Protein AF-A0A928XUA6-F1 (afdb_monomer_lite)

Foldseek 3Di:
DDDDPVVVVVVVVVVVVVVVVVVVVVVVVVVVVVVVVVVVVVVVVVVVVVVVVVVVVVVVVVPPPPVLNVLLVVLLVLLVVLLVVLLVQLVVLLVLLVVLLVLLVVLLVVLVVLVVVLVVLVVQQVVLLVVLLVLLVVLVVDDDDDVSVVSLLVSLQSCLPRHDPLSCVQLVFDVVCNVCCVPPVDSDGDSVSSVCSNVDDRDPVSSCVSSVSSVVSNVSSVVSNVSSVVSNVLSVQSNVLSVLSVVLSVLSVVLVVDPDPVSVVSNVVSVVSNVVSVVSVVPGDGD

Radius of gyration: 56.29 Å; chains: 1; bounding box: 75×30×201 Å

Secondary structure (DSSP, 8-state):
----HHHHHHHHHHHHHHHHHHHHHHHHHHHHHHHHHHHHHHHHHHHHHHHHHHHHHHHHHHH---HHHHHHHHHHHHHHHHHHHHHHHHHHHHHHHHHHHHHHHHHHHHHHHHHHHHHHHHHHHHHHHHHHHHHHHHHHTSPSSHHHHHHHHHHHHHHHHHS-HHHHHHTT--HHHHHHHHHH------HHHHHHHTT----HHHHHHHTHHHHHHHHHHHHHHHHHHHHHHHHHHHHHHHHHHHHHHHHHHHHHH--STHHHHHHHHHHHHHHHHHHHHHTSPP-

Structure (mmCIF, N/CA/C/O backbone):
data_AF-A0A928XUA6-F1
#
_entry.id   AF-A0A928XUA6-F1
#
loop_
_atom_site.group_PDB
_atom_site.id
_atom_site.type_symbol
_atom_site.label_atom_id
_atom_site.label_alt_id
_atom_site.label_comp_id
_atom_site.label_asym_id
_atom_site.label_entity_id
_atom_site.label_seq_id
_atom_site.pdbx_PDB_ins_code
_atom_site.Cartn_x
_atom_site.Cartn_y
_atom_site.Cartn_z
_atom_site.occupancy
_atom_site.B_iso_or_equiv
_atom_site.auth_seq_id
_atom_site.auth_comp_id
_atom_site.auth_asym_id
_atom_site.auth_atom_id
_atom_site.pdbx_PDB_model_num
ATOM 1 N N . MET A 1 1 ? -11.585 17.880 146.255 1.00 46.72 1 MET A N 1
ATOM 2 C CA . MET A 1 1 ? -12.805 17.739 145.437 1.00 46.72 1 MET A CA 1
ATOM 3 C C . MET A 1 1 ? -12.447 16.795 144.310 1.00 46.72 1 MET A C 1
ATOM 5 O O . MET A 1 1 ? -11.674 17.177 143.447 1.00 46.72 1 MET A O 1
ATOM 9 N N . SER A 1 2 ? -12.846 15.530 144.438 1.00 49.94 2 SER A N 1
ATOM 10 C CA . SER A 1 2 ? -12.607 14.491 143.438 1.00 49.94 2 SER A CA 1
ATOM 11 C C . SER A 1 2 ? -13.814 14.445 142.511 1.00 49.94 2 SER A C 1
ATOM 13 O O . SER A 1 2 ? -14.909 14.123 142.975 1.00 49.94 2 SER A O 1
ATOM 15 N N . GLU A 1 3 ? -13.626 14.770 141.237 1.00 50.94 3 GLU A N 1
ATOM 16 C CA . GLU A 1 3 ? -14.604 14.422 140.206 1.00 50.94 3 GLU A CA 1
ATOM 17 C C . GLU A 1 3 ? -14.853 12.910 140.262 1.00 50.94 3 GLU A C 1
ATOM 19 O O . GLU A 1 3 ? -13.933 12.090 140.362 1.00 50.94 3 GLU A O 1
ATOM 24 N N . SER A 1 4 ? -16.130 12.555 140.350 1.00 54.50 4 SER A N 1
ATOM 25 C CA . SER A 1 4 ? -16.594 11.198 140.591 1.00 54.50 4 SER A CA 1
ATOM 26 C C . SER A 1 4 ? -16.369 10.368 139.329 1.00 54.50 4 SER A C 1
ATOM 28 O O . SER A 1 4 ? -16.907 10.670 138.268 1.00 54.50 4 SER A O 1
ATOM 30 N N . ARG A 1 5 ? -15.619 9.267 139.474 1.00 57.78 5 ARG A N 1
ATOM 31 C CA . ARG A 1 5 ? -15.356 8.207 138.473 1.00 57.78 5 ARG A CA 1
ATOM 32 C C . ARG A 1 5 ? -16.597 7.732 137.692 1.00 57.78 5 ARG A C 1
ATOM 34 O O . ARG A 1 5 ? -16.453 7.075 136.671 1.00 57.78 5 ARG A O 1
ATOM 41 N N . THR A 1 6 ? -17.790 8.039 138.191 1.00 59.66 6 THR A N 1
ATOM 42 C CA . THR A 1 6 ? -19.095 7.680 137.634 1.00 59.66 6 THR A CA 1
ATOM 43 C C . THR A 1 6 ? -19.486 8.532 136.416 1.00 59.66 6 THR A C 1
ATOM 45 O O . THR A 1 6 ? -20.092 7.991 135.500 1.00 59.66 6 THR A O 1
ATOM 48 N N . GLU A 1 7 ? -19.102 9.815 136.344 1.00 57.66 7 GLU A N 1
ATOM 49 C CA . GLU A 1 7 ? -19.425 10.682 135.187 1.00 57.66 7 GLU A CA 1
ATOM 50 C C . GLU A 1 7 ? -18.601 10.323 133.943 1.00 57.66 7 GLU A C 1
ATOM 52 O O . GLU A 1 7 ? -19.140 10.249 132.843 1.00 57.66 7 GLU A O 1
ATOM 57 N N . VAL A 1 8 ? -17.318 9.986 134.116 1.00 60.25 8 VAL A N 1
ATOM 58 C CA . VAL A 1 8 ? -16.432 9.578 133.007 1.00 60.25 8 VAL A CA 1
ATOM 59 C C . VAL A 1 8 ? -16.885 8.257 132.369 1.00 60.25 8 VAL A C 1
ATOM 61 O O . VAL A 1 8 ? -16.759 8.076 131.163 1.00 60.25 8 VAL A O 1
ATOM 64 N N . ILE A 1 9 ? -17.441 7.334 133.162 1.00 61.03 9 ILE A N 1
ATOM 65 C CA . ILE A 1 9 ? -17.964 6.055 132.656 1.00 61.03 9 ILE A CA 1
ATOM 66 C C . ILE A 1 9 ? -19.289 6.265 131.914 1.00 61.03 9 ILE A C 1
ATOM 68 O O . ILE A 1 9 ? -19.506 5.633 130.886 1.00 61.03 9 ILE A O 1
ATOM 72 N N . HIS A 1 10 ? -20.157 7.155 132.402 1.00 63.03 10 HIS A N 1
ATOM 73 C CA . HIS A 1 10 ? -21.452 7.410 131.769 1.00 63.03 10 HIS A CA 1
ATOM 74 C C . HIS A 1 10 ? -21.297 8.093 130.402 1.00 63.03 10 HIS A C 1
ATOM 76 O O . HIS A 1 10 ? -21.951 7.693 129.444 1.00 63.03 10 HIS A O 1
ATOM 82 N N . MET A 1 11 ? -20.364 9.044 130.296 1.00 64.81 11 MET A N 1
ATOM 83 C CA . MET A 1 11 ? -20.050 9.740 129.044 1.00 64.81 11 MET A CA 1
ATOM 84 C C . MET A 1 11 ? -19.404 8.801 128.010 1.00 64.81 11 MET A C 1
ATOM 86 O O . MET A 1 11 ? -19.784 8.814 126.846 1.00 64.81 11 MET A O 1
ATOM 90 N N . ALA A 1 12 ? -18.508 7.903 128.439 1.00 65.44 12 ALA A N 1
ATOM 91 C CA . ALA A 1 12 ? -17.898 6.909 127.549 1.00 65.44 12 ALA A CA 1
ATOM 92 C C . ALA A 1 12 ? -18.895 5.849 127.031 1.00 65.44 12 ALA A C 1
ATOM 94 O O . ALA A 1 12 ? -18.697 5.288 125.955 1.00 65.44 12 ALA A O 1
ATOM 95 N N . VAL A 1 13 ? -19.955 5.547 127.792 1.00 69.88 13 VAL A N 1
ATOM 96 C CA . VAL A 1 13 ? -21.030 4.636 127.357 1.00 69.88 13 VAL A CA 1
ATOM 97 C C . VAL A 1 13 ? -21.956 5.323 126.354 1.00 69.88 13 VAL A C 1
ATOM 99 O O . VAL A 1 13 ? -22.325 4.703 125.360 1.00 69.88 13 VAL A O 1
ATOM 102 N N . GLU A 1 14 ? -22.278 6.598 126.570 1.00 73.38 14 GLU A N 1
ATOM 103 C CA . GLU A 1 14 ? -23.098 7.396 125.651 1.00 73.38 14 GLU A CA 1
ATOM 104 C C . GLU A 1 14 ? -22.382 7.623 124.308 1.00 73.38 14 GLU A C 1
ATOM 106 O O . GLU A 1 14 ? -22.959 7.355 123.255 1.00 73.38 14 GLU A O 1
ATOM 111 N N . GLU A 1 15 ? -21.085 7.959 124.330 1.00 72.75 15 GLU A N 1
ATOM 112 C CA . GLU A 1 15 ? -20.250 8.046 123.121 1.00 72.75 15 GLU A CA 1
ATOM 113 C C . GLU A 1 15 ? -20.158 6.699 122.376 1.00 72.75 15 GLU A C 1
ATOM 115 O O . GLU A 1 15 ? -20.137 6.661 121.144 1.00 72.75 15 GLU A O 1
ATOM 120 N N . ALA A 1 16 ? -20.139 5.572 123.098 1.00 71.44 16 ALA A N 1
ATOM 121 C CA . ALA A 1 16 ? -20.121 4.241 122.490 1.00 71.44 16 ALA A CA 1
ATOM 122 C C . ALA A 1 16 ? -21.473 3.854 121.861 1.00 71.44 16 ALA A C 1
ATOM 124 O O . ALA A 1 16 ? -21.496 3.192 120.818 1.00 71.44 16 ALA A O 1
ATOM 125 N N . GLU A 1 17 ? -22.598 4.256 122.458 1.00 75.06 17 GLU A N 1
ATOM 126 C CA . GLU A 1 17 ? -23.930 4.060 121.874 1.00 75.06 17 GLU A CA 1
ATOM 127 C C . GLU A 1 17 ? -24.154 4.955 120.650 1.00 75.06 17 GLU A C 1
ATOM 129 O O . GLU A 1 17 ? -24.679 4.482 119.637 1.00 75.06 17 GLU A O 1
ATOM 134 N N . GLU A 1 18 ? -23.688 6.203 120.691 1.00 74.56 18 GLU A N 1
ATOM 135 C CA . GLU A 1 18 ? -23.755 7.129 119.559 1.00 74.56 18 GLU A CA 1
ATOM 136 C C . GLU A 1 18 ? -22.872 6.650 118.395 1.00 74.56 18 GLU A C 1
ATOM 138 O O . GLU A 1 18 ? -23.334 6.583 117.252 1.00 74.56 18 GLU A O 1
ATOM 143 N N . ALA A 1 19 ? -21.653 6.177 118.682 1.00 69.94 19 ALA A N 1
ATOM 144 C CA . ALA A 1 19 ? -20.778 5.556 117.687 1.00 69.94 19 ALA A CA 1
ATOM 145 C C . ALA A 1 19 ? -21.398 4.291 117.067 1.00 69.94 19 ALA A C 1
ATOM 147 O O . ALA A 1 19 ? -21.265 4.054 115.864 1.00 69.94 19 ALA A O 1
ATOM 148 N N . LYS A 1 20 ? -22.117 3.488 117.860 1.00 74.75 20 LYS A N 1
ATOM 149 C CA . LYS A 1 20 ? -22.818 2.292 117.371 1.00 74.75 20 LYS A CA 1
ATOM 150 C C . LYS A 1 20 ? -24.020 2.650 116.492 1.00 74.75 20 LYS A C 1
ATOM 152 O O . LYS A 1 20 ? -24.230 2.000 115.470 1.00 74.75 20 LYS A O 1
ATOM 157 N N . SER A 1 21 ? -24.783 3.678 116.862 1.00 74.38 21 SER A N 1
ATOM 158 C CA . SER A 1 21 ? -25.894 4.205 116.059 1.00 74.38 21 SER A CA 1
ATOM 159 C C . SER A 1 21 ? -25.399 4.763 114.719 1.00 74.38 21 SER A C 1
ATOM 161 O O . SER A 1 21 ? -25.942 4.421 113.666 1.00 74.38 21 SER A O 1
ATOM 163 N N . ALA A 1 22 ? -24.307 5.533 114.736 1.00 71.56 22 ALA A N 1
ATOM 164 C CA . ALA A 1 22 ? -23.670 6.064 113.534 1.00 71.56 22 ALA A CA 1
ATOM 165 C C . ALA A 1 22 ? -23.127 4.951 112.618 1.00 71.56 22 ALA A C 1
ATOM 167 O O . ALA A 1 22 ? -23.286 5.031 111.400 1.00 71.56 22 ALA A O 1
ATOM 168 N N . ALA A 1 23 ? -22.550 3.885 113.183 1.00 70.06 23 ALA A N 1
ATOM 169 C CA . ALA A 1 23 ? -22.091 2.727 112.414 1.00 70.06 23 ALA A CA 1
ATOM 170 C C . ALA A 1 23 ? -23.251 1.988 111.722 1.00 70.06 23 ALA A C 1
ATOM 172 O O . ALA A 1 23 ? -23.136 1.630 110.553 1.00 70.06 23 ALA A O 1
ATOM 173 N N . LEU A 1 24 ? -24.389 1.828 112.405 1.00 74.81 24 LEU A N 1
ATOM 174 C CA . LEU A 1 24 ? -25.588 1.188 111.849 1.00 74.81 24 LEU A CA 1
ATOM 175 C C . LEU A 1 24 ? -26.234 2.024 110.734 1.00 74.81 24 LEU A C 1
ATOM 177 O O . LEU A 1 24 ? -26.691 1.484 109.727 1.00 74.81 24 LEU A O 1
ATOM 181 N N . GLN A 1 25 ? -26.245 3.351 110.887 1.00 74.81 25 GLN A N 1
ATOM 182 C CA . GLN A 1 25 ? -26.693 4.263 109.831 1.00 74.81 25 GLN A CA 1
ATOM 183 C C . GLN A 1 25 ? -25.746 4.245 108.626 1.00 74.81 25 GLN A C 1
ATOM 185 O O . GLN A 1 25 ? -26.214 4.269 107.489 1.00 74.81 25 GLN A O 1
ATOM 190 N N . ALA A 1 26 ? -24.434 4.160 108.860 1.00 65.69 26 ALA A N 1
ATOM 191 C CA . ALA A 1 26 ? -23.443 4.039 107.796 1.00 65.69 26 ALA A CA 1
ATOM 192 C C . ALA A 1 26 ? -23.572 2.708 107.035 1.00 65.69 26 ALA A C 1
ATOM 194 O O . ALA A 1 26 ? -23.467 2.704 105.812 1.00 65.69 26 ALA A O 1
ATOM 195 N N . GLU A 1 27 ? -23.854 1.603 107.729 1.00 73.56 27 GLU A N 1
ATOM 196 C CA . GLU A 1 27 ? -24.078 0.285 107.121 1.00 73.56 27 GLU A CA 1
ATOM 197 C C . GLU A 1 27 ? -25.352 0.267 106.262 1.00 73.56 27 GLU A C 1
ATOM 199 O O . GLU A 1 27 ? -25.311 -0.134 105.101 1.00 73.56 27 GLU A O 1
ATOM 204 N N . SER A 1 28 ? -26.461 0.814 106.773 1.00 72.06 28 SER A N 1
ATOM 205 C CA . SER A 1 28 ? -27.699 0.957 105.995 1.00 72.06 28 SER A CA 1
ATOM 206 C C . SER A 1 28 ? -27.519 1.878 104.780 1.00 72.06 28 SER A C 1
ATOM 208 O O . SER A 1 28 ? -27.999 1.566 103.689 1.00 72.06 28 SER A O 1
ATOM 210 N N . ALA A 1 29 ? -26.795 2.992 104.930 1.00 64.81 29 ALA A N 1
ATOM 211 C CA . ALA A 1 29 ? -26.491 3.893 103.820 1.00 64.81 29 ALA A CA 1
ATOM 212 C C . ALA A 1 29 ? -25.596 3.228 102.760 1.00 64.81 29 ALA A C 1
ATOM 214 O O . ALA A 1 29 ? -25.806 3.450 101.567 1.00 64.81 29 ALA A O 1
ATOM 215 N N . ALA A 1 30 ? -24.640 2.392 103.178 1.00 64.69 30 ALA A N 1
ATOM 216 C CA . ALA A 1 30 ? -23.802 1.613 102.273 1.00 64.69 30 ALA A CA 1
ATOM 217 C C . ALA A 1 30 ? -24.623 0.570 101.497 1.00 64.69 30 ALA A C 1
ATOM 219 O O . ALA A 1 30 ? -24.480 0.483 100.281 1.00 64.69 30 ALA A O 1
ATOM 220 N N . GLU A 1 31 ? -25.548 -0.134 102.154 1.00 73.12 31 GLU A N 1
ATOM 221 C CA . GLU A 1 31 ? -26.422 -1.122 101.503 1.00 73.12 31 GLU A CA 1
ATOM 222 C C . GLU A 1 31 ? -27.380 -0.466 100.488 1.00 73.12 31 GLU A C 1
ATOM 224 O O . GLU A 1 31 ? -27.627 -0.992 99.400 1.00 73.12 31 GLU A O 1
ATOM 229 N N . HIS A 1 32 ? -27.903 0.724 100.805 1.00 70.81 32 HIS A N 1
ATOM 230 C CA . HIS A 1 32 ? -28.707 1.507 99.864 1.00 70.81 32 HIS A CA 1
ATOM 231 C C . HIS A 1 32 ? -27.884 2.019 98.675 1.00 70.81 32 HIS A C 1
ATOM 233 O O . HIS A 1 32 ? -28.386 2.023 97.549 1.00 70.81 32 HIS A O 1
ATOM 239 N N . ALA A 1 33 ? -26.634 2.427 98.908 1.00 56.66 33 ALA A N 1
ATOM 240 C CA . ALA A 1 33 ? -25.724 2.846 97.847 1.00 56.66 33 ALA A CA 1
ATOM 241 C C . ALA A 1 33 ? -25.331 1.674 96.932 1.00 56.66 33 ALA A C 1
ATOM 243 O O . ALA A 1 33 ? -25.275 1.852 95.717 1.00 56.66 33 ALA A O 1
ATOM 244 N N . GLU A 1 34 ? -25.126 0.479 97.489 1.00 69.62 34 GLU A N 1
ATOM 245 C CA . GLU A 1 34 ? -24.834 -0.747 96.739 1.00 69.62 34 GLU A CA 1
ATOM 246 C C . GLU A 1 34 ? -26.015 -1.149 95.846 1.00 69.62 34 GLU A C 1
ATOM 248 O O . GLU A 1 34 ? -25.845 -1.297 94.638 1.00 69.62 34 GLU A O 1
ATOM 253 N N . LYS A 1 35 ? -27.238 -1.186 96.390 1.00 74.81 35 LYS A N 1
ATOM 254 C CA . LYS A 1 35 ? -28.456 -1.472 95.605 1.00 74.81 35 LYS A CA 1
ATOM 255 C C . LYS A 1 35 ? -28.713 -0.441 94.503 1.00 74.81 35 LYS A C 1
ATOM 257 O O . LYS A 1 35 ? -29.165 -0.795 93.416 1.00 74.81 35 LYS A O 1
ATOM 262 N N . ALA A 1 36 ? -28.429 0.837 94.764 1.00 63.22 36 ALA A N 1
ATOM 263 C CA . ALA A 1 36 ? -28.541 1.886 93.751 1.00 63.22 36 ALA A CA 1
ATOM 264 C C . ALA A 1 36 ? -27.472 1.743 92.652 1.00 63.22 36 ALA A C 1
ATOM 266 O O . ALA A 1 36 ? -27.760 1.997 91.482 1.00 63.22 36 ALA A O 1
ATOM 267 N N . ALA A 1 37 ? -26.259 1.314 93.012 1.00 59.22 37 ALA A N 1
ATOM 268 C CA . ALA A 1 37 ? -25.189 1.039 92.059 1.00 59.22 37 ALA A CA 1
ATOM 269 C C . ALA A 1 37 ? -25.488 -0.196 91.193 1.00 59.22 37 ALA A C 1
ATOM 271 O O . ALA A 1 37 ? -25.232 -0.156 89.990 1.00 59.22 37 ALA A O 1
ATOM 272 N N . GLU A 1 38 ? -26.076 -1.252 91.763 1.00 74.81 38 GLU A N 1
ATOM 273 C CA . GLU A 1 38 ? -26.533 -2.428 91.011 1.00 74.81 38 GLU A CA 1
ATOM 274 C C . GLU A 1 38 ? -27.641 -2.069 90.014 1.00 74.81 38 GLU A C 1
ATOM 276 O O . GLU A 1 38 ? -27.523 -2.396 88.834 1.00 74.81 38 GLU A O 1
ATOM 281 N N . ALA A 1 39 ? -28.656 -1.310 90.441 1.00 73.62 39 ALA A N 1
ATOM 282 C CA . ALA A 1 39 ? -29.726 -0.856 89.550 1.00 73.62 39 ALA A CA 1
ATOM 283 C C . ALA A 1 39 ? -29.191 0.006 88.390 1.00 73.62 39 ALA A C 1
ATOM 285 O O . ALA A 1 39 ? -29.566 -0.194 87.237 1.00 73.62 39 ALA A O 1
ATOM 286 N N . ALA A 1 40 ? -28.255 0.919 88.673 1.00 60.91 40 ALA A N 1
ATOM 287 C CA . ALA A 1 40 ? -27.616 1.734 87.640 1.00 60.91 40 ALA A CA 1
ATOM 288 C C . ALA A 1 40 ? -26.742 0.902 86.681 1.00 60.91 40 ALA A C 1
ATOM 290 O O . ALA A 1 40 ? -26.647 1.222 85.494 1.00 60.91 40 ALA A O 1
ATOM 291 N N . ALA A 1 41 ? -26.101 -0.162 87.174 1.00 68.88 41 ALA A N 1
ATOM 292 C CA . ALA A 1 41 ? -25.320 -1.075 86.346 1.00 68.88 41 ALA A CA 1
ATOM 293 C C . ALA A 1 41 ? -26.213 -1.915 85.419 1.00 68.88 41 ALA A C 1
ATOM 295 O O . ALA A 1 41 ? -25.835 -2.159 84.271 1.00 68.88 41 ALA A O 1
ATOM 296 N N . ASP A 1 42 ? -27.391 -2.325 85.884 1.00 80.56 42 ASP A N 1
ATOM 297 C CA . ASP A 1 42 ? -28.353 -3.073 85.074 1.00 80.56 42 ASP A CA 1
ATOM 298 C C . ASP A 1 42 ? -29.006 -2.193 83.998 1.00 80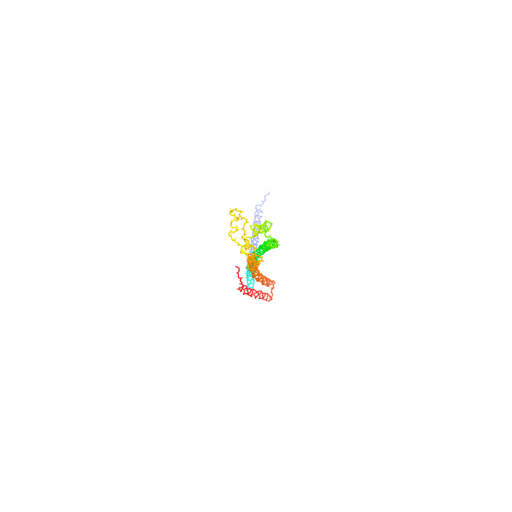.56 42 ASP A C 1
ATOM 300 O O . ASP A 1 42 ? -29.046 -2.597 82.833 1.00 80.56 42 ASP A O 1
ATOM 304 N N . ASP A 1 43 ? -29.372 -0.950 84.323 1.00 74.44 43 ASP A N 1
ATOM 305 C CA . ASP A 1 43 ? -29.847 0.032 83.335 1.00 74.44 43 ASP A CA 1
ATOM 306 C C . ASP A 1 43 ? -28.776 0.325 82.266 1.00 74.44 43 ASP A C 1
ATOM 308 O O . ASP A 1 43 ? -29.069 0.413 81.067 1.00 74.44 43 ASP A O 1
ATOM 312 N N . ALA A 1 44 ? -27.506 0.433 82.676 1.00 64.69 44 ALA A N 1
ATOM 313 C CA . ALA A 1 44 ? -26.388 0.633 81.756 1.00 64.69 44 ALA A CA 1
ATOM 314 C C . ALA A 1 44 ? -26.170 -0.578 80.832 1.00 64.69 44 ALA A C 1
ATOM 316 O O . ALA A 1 44 ? -25.881 -0.395 79.647 1.00 64.69 44 ALA A O 1
ATOM 317 N N . ARG A 1 45 ? -26.343 -1.808 81.335 1.00 83.88 45 ARG A N 1
ATOM 318 C CA . ARG A 1 45 ? -26.289 -3.034 80.517 1.00 83.88 45 ARG A CA 1
ATOM 319 C C . ARG A 1 45 ? -27.430 -3.087 79.508 1.00 83.88 45 ARG A C 1
ATOM 321 O O . ARG A 1 45 ? -27.184 -3.429 78.352 1.00 83.88 45 ARG A O 1
ATOM 328 N N . GLU A 1 46 ? -28.645 -2.719 79.907 1.00 83.06 46 GLU A N 1
ATOM 329 C CA . GLU A 1 46 ? -29.795 -2.682 78.998 1.00 83.06 46 GLU A CA 1
ATOM 330 C C . GLU A 1 46 ? -29.594 -1.638 77.885 1.00 83.06 46 GLU A C 1
ATOM 332 O O . GLU A 1 46 ? -29.881 -1.901 76.713 1.00 83.06 46 GLU A O 1
ATOM 337 N N . ALA A 1 47 ? -29.049 -0.466 78.221 1.00 71.81 47 ALA A N 1
ATOM 338 C CA . ALA A 1 47 ? -28.709 0.561 77.240 1.00 71.81 47 ALA A CA 1
ATOM 339 C C . ALA A 1 47 ? -27.624 0.087 76.257 1.00 71.81 47 ALA A C 1
ATOM 341 O O . ALA A 1 47 ? -27.762 0.302 75.051 1.00 71.81 47 ALA A O 1
ATOM 342 N N . LEU A 1 48 ? -26.589 -0.603 76.752 1.00 76.62 48 LEU A N 1
ATOM 343 C CA . LEU A 1 48 ? -25.517 -1.153 75.918 1.00 76.62 48 LEU A CA 1
ATOM 344 C C . LEU A 1 48 ? -26.057 -2.198 74.931 1.00 76.62 48 LEU A C 1
ATOM 346 O O . LEU A 1 48 ? -25.775 -2.112 73.740 1.00 76.62 48 LEU A O 1
ATOM 350 N N . GLN A 1 49 ? -26.913 -3.114 75.396 1.00 87.44 49 GLN A N 1
ATOM 351 C CA . GLN A 1 49 ? -27.546 -4.130 74.546 1.00 87.44 49 GLN A CA 1
ATOM 352 C C . GLN A 1 49 ? -28.416 -3.512 73.445 1.00 87.44 49 GLN A C 1
ATOM 354 O O . GLN A 1 49 ? -28.407 -3.983 72.309 1.00 87.44 49 GLN A O 1
ATOM 359 N N . LYS A 1 50 ? -29.158 -2.440 73.752 1.00 83.12 50 LYS A N 1
ATOM 360 C CA . LYS A 1 50 ? -29.949 -1.716 72.743 1.00 83.12 50 LYS A CA 1
ATOM 361 C C . LYS A 1 50 ? -29.056 -1.033 71.708 1.00 83.12 50 LYS A C 1
ATOM 363 O O . LYS A 1 50 ? -29.397 -1.053 70.529 1.00 83.12 50 LYS A O 1
ATOM 368 N N . MET A 1 51 ? -27.932 -0.447 72.123 1.00 74.19 51 MET A N 1
ATOM 369 C CA . MET A 1 51 ? -26.978 0.168 71.194 1.00 74.19 51 MET A CA 1
ATOM 370 C C . MET A 1 51 ? -26.296 -0.874 70.302 1.00 74.19 51 MET A C 1
ATOM 372 O O . MET A 1 51 ? -26.269 -0.682 69.089 1.00 74.19 51 MET A O 1
ATOM 376 N N . GLU A 1 52 ? -25.839 -1.993 70.869 1.00 81.38 52 GLU A N 1
ATOM 377 C CA . GLU A 1 52 ? -25.261 -3.109 70.108 1.00 81.38 52 GLU A CA 1
ATOM 378 C C . GLU A 1 52 ? -26.273 -3.686 69.108 1.00 81.38 52 GLU A C 1
ATOM 380 O O . GLU A 1 52 ? -25.936 -3.903 67.949 1.00 81.38 52 GLU A O 1
ATOM 385 N N . ALA A 1 53 ? -27.539 -3.865 69.502 1.00 78.19 53 ALA A N 1
ATOM 386 C CA . ALA A 1 53 ? -28.583 -4.350 68.598 1.00 78.19 53 ALA A CA 1
ATOM 387 C C . ALA A 1 53 ? -28.861 -3.381 67.434 1.00 78.19 53 ALA A C 1
ATOM 389 O O . ALA A 1 53 ? -29.077 -3.818 66.303 1.00 78.19 53 ALA A O 1
ATOM 390 N N . VAL A 1 54 ? -28.835 -2.068 67.690 1.00 74.44 54 VAL A N 1
ATOM 391 C CA . VAL A 1 54 ? -28.981 -1.039 66.646 1.00 74.44 54 VAL A CA 1
ATOM 392 C C . VAL A 1 54 ? -27.773 -1.034 65.707 1.00 74.44 54 VAL A C 1
ATOM 394 O O . VAL A 1 54 ? -27.944 -0.897 64.497 1.00 74.44 54 VAL A O 1
ATOM 397 N N . GLU A 1 55 ? -26.564 -1.217 66.238 1.00 71.50 55 GLU A N 1
ATOM 398 C CA . GLU A 1 55 ? -25.332 -1.280 65.448 1.00 71.50 55 GLU A CA 1
ATOM 399 C C . GLU A 1 55 ? -25.280 -2.538 64.569 1.00 71.50 55 GLU A C 1
ATOM 401 O O . GLU A 1 55 ? -24.988 -2.440 63.376 1.00 71.50 55 GLU A O 1
ATOM 406 N N . VAL A 1 56 ? -25.651 -3.699 65.119 1.00 72.62 56 VAL A N 1
ATOM 407 C CA . VAL A 1 56 ? -25.759 -4.963 64.375 1.00 72.62 56 VAL A CA 1
ATOM 408 C C . VAL A 1 56 ? -26.820 -4.858 63.277 1.00 72.62 56 VAL A C 1
ATOM 410 O O . VAL A 1 56 ? -26.538 -5.214 62.136 1.00 72.62 56 VAL A O 1
ATOM 413 N N . ALA A 1 57 ? -27.996 -4.291 63.566 1.00 65.81 57 ALA A N 1
ATOM 414 C CA . ALA A 1 57 ? -29.045 -4.095 62.562 1.00 65.81 57 ALA A CA 1
ATOM 415 C C . ALA A 1 57 ? -28.610 -3.141 61.431 1.00 65.81 57 ALA A C 1
ATOM 417 O O . ALA A 1 57 ? -28.862 -3.411 60.256 1.00 65.81 57 ALA A O 1
ATOM 418 N N . ALA A 1 58 ? -27.903 -2.054 61.760 1.00 59.72 58 ALA A N 1
ATOM 419 C CA . ALA A 1 58 ? -27.364 -1.120 60.769 1.00 59.72 58 ALA A CA 1
ATOM 420 C C . ALA A 1 58 ? -26.225 -1.734 59.928 1.00 59.72 58 ALA A C 1
ATOM 422 O O . ALA A 1 58 ? -26.044 -1.374 58.760 1.00 59.72 58 ALA A O 1
ATOM 423 N N . ALA A 1 59 ? -25.449 -2.655 60.507 1.00 60.97 59 ALA A N 1
ATOM 424 C CA . ALA A 1 59 ? -24.422 -3.411 59.798 1.00 60.97 59 ALA A CA 1
ATOM 425 C C . ALA A 1 59 ? -25.033 -4.467 58.859 1.00 60.97 59 ALA A C 1
ATOM 427 O O . ALA A 1 59 ? -24.558 -4.610 57.732 1.00 60.97 59 ALA A O 1
ATOM 428 N N . GLU A 1 60 ? -26.104 -5.151 59.274 1.00 60.88 60 GLU A N 1
ATOM 429 C CA . GLU A 1 60 ? -26.844 -6.104 58.434 1.00 60.88 60 GLU A CA 1
ATOM 430 C C . GLU A 1 60 ? -27.525 -5.420 57.237 1.00 60.88 60 GLU A C 1
ATOM 432 O O . GLU A 1 60 ? -27.423 -5.920 56.116 1.00 60.88 60 GLU A O 1
ATOM 437 N N . GLU A 1 61 ? -28.128 -4.240 57.430 1.00 58.41 61 GLU A N 1
ATOM 438 C CA . GLU A 1 61 ? -28.748 -3.451 56.349 1.00 58.41 61 GLU A CA 1
ATOM 439 C C . GLU A 1 61 ? -27.719 -2.991 55.299 1.00 58.41 61 GLU A C 1
ATOM 441 O O . GLU A 1 61 ? -28.009 -2.952 54.104 1.00 58.41 61 GLU A O 1
ATOM 446 N N . LYS A 1 62 ? -26.478 -2.707 55.719 1.00 55.25 62 LYS A N 1
ATOM 447 C CA . LYS A 1 62 ? -25.362 -2.414 54.802 1.00 55.25 62 LYS A CA 1
ATOM 448 C C . LYS A 1 62 ? -24.773 -3.652 54.124 1.00 55.25 62 LYS A C 1
ATOM 450 O O . LYS A 1 62 ? -24.117 -3.506 53.094 1.00 55.25 62 LYS A O 1
ATOM 455 N N . ALA A 1 63 ? -24.942 -4.839 54.701 1.00 52.06 63 ALA A N 1
ATOM 456 C CA . ALA A 1 63 ? -24.308 -6.068 54.227 1.00 52.06 63 ALA A CA 1
ATOM 457 C C . ALA A 1 63 ? -25.133 -6.813 53.165 1.00 52.06 63 ALA A C 1
ATOM 459 O O . ALA A 1 63 ? -24.575 -7.622 52.417 1.00 52.06 63 ALA A O 1
ATOM 460 N N . SER A 1 64 ? -26.439 -6.547 53.045 1.00 56.38 64 SER A N 1
ATOM 461 C CA . SER A 1 64 ? -27.243 -7.116 51.964 1.00 56.38 64 SER A CA 1
ATOM 462 C C . SER A 1 64 ? -26.997 -6.353 50.662 1.00 56.38 64 SER A C 1
ATOM 464 O O . SER A 1 64 ? -27.663 -5.357 50.386 1.00 56.38 64 SER A O 1
ATOM 466 N N . ILE A 1 65 ? -26.054 -6.824 49.840 1.00 59.47 65 ILE A N 1
ATOM 467 C CA . ILE A 1 65 ? -25.959 -6.385 48.442 1.00 59.47 65 ILE A CA 1
ATOM 468 C C . ILE A 1 65 ? -27.316 -6.667 47.798 1.00 59.47 65 ILE A C 1
ATOM 470 O O . ILE A 1 65 ? -27.711 -7.829 47.643 1.00 59.47 65 ILE A O 1
ATOM 474 N N . GLU A 1 66 ? -28.049 -5.616 47.433 1.00 82.25 66 GLU A N 1
ATOM 475 C CA . GLU A 1 66 ? -29.287 -5.795 46.692 1.00 82.25 66 GLU A CA 1
ATOM 476 C C . GLU A 1 66 ? -28.952 -6.518 45.380 1.00 82.25 66 GLU A C 1
ATOM 478 O O . GLU A 1 66 ? -28.068 -6.098 44.634 1.00 82.25 66 GLU A O 1
ATOM 483 N N . LEU A 1 67 ? -29.671 -7.600 45.059 1.00 83.81 67 LEU A N 1
ATOM 484 C CA . LEU A 1 67 ? -29.469 -8.374 43.821 1.00 83.81 67 LEU A CA 1
ATOM 485 C C . LEU A 1 67 ? -29.390 -7.476 42.574 1.00 83.81 67 LEU A C 1
ATOM 487 O O . LEU A 1 67 ? -28.625 -7.754 41.655 1.00 83.81 67 LEU A O 1
ATOM 491 N N . PHE A 1 68 ? -30.154 -6.380 42.556 1.00 87.94 68 PHE A N 1
ATOM 492 C CA . PHE A 1 68 ? -30.107 -5.375 41.497 1.00 87.94 68 PHE A CA 1
ATOM 493 C C . PHE A 1 68 ? -28.726 -4.714 41.354 1.00 87.94 68 PHE A C 1
ATOM 495 O O . PHE A 1 68 ? -28.232 -4.580 40.234 1.00 87.94 68 PHE A O 1
ATOM 502 N N . GLU A 1 69 ? -28.099 -4.318 42.463 1.00 90.00 69 GLU A N 1
ATOM 503 C CA . GLU A 1 69 ? -26.762 -3.716 42.461 1.00 90.00 69 GLU A CA 1
ATOM 504 C C . GLU A 1 69 ? -25.723 -4.716 41.964 1.00 90.00 69 GLU A C 1
ATOM 506 O O . GLU A 1 69 ? -24.899 -4.361 41.124 1.00 90.00 69 GLU A O 1
ATOM 511 N N . LEU A 1 70 ? -25.824 -5.982 42.384 1.00 90.56 70 LEU A N 1
ATOM 512 C CA . LEU A 1 70 ? -24.949 -7.050 41.899 1.00 90.56 70 LEU A CA 1
ATOM 513 C C . LEU A 1 70 ? -25.071 -7.240 40.379 1.00 90.56 70 LEU A C 1
ATOM 515 O O . LEU A 1 70 ? -24.062 -7.215 39.676 1.00 90.56 70 LEU A O 1
ATOM 519 N N . PHE A 1 71 ? -26.290 -7.397 39.850 1.00 91.56 71 PHE A N 1
ATOM 520 C CA . PHE A 1 71 ? -26.498 -7.573 38.406 1.00 91.56 71 PHE A CA 1
ATOM 521 C C . PHE A 1 71 ? -26.041 -6.355 37.603 1.00 91.56 71 PHE A C 1
ATOM 523 O O . PHE A 1 71 ? -25.431 -6.506 36.543 1.00 91.56 71 PHE A O 1
ATOM 530 N N . THR A 1 72 ? -26.306 -5.151 38.108 1.00 93.19 72 THR A N 1
ATOM 531 C CA . THR A 1 72 ? -25.895 -3.911 37.445 1.00 93.19 72 THR A CA 1
ATOM 532 C C . THR A 1 72 ? -24.377 -3.754 37.461 1.00 93.19 72 THR A C 1
ATOM 534 O O . THR A 1 72 ? -23.796 -3.424 36.430 1.00 93.19 72 THR A O 1
ATOM 537 N N . ALA A 1 73 ? -23.715 -4.070 38.577 1.00 92.50 73 ALA A N 1
ATOM 538 C CA . ALA A 1 73 ? -22.257 -4.075 38.679 1.00 92.50 73 ALA A CA 1
ATOM 539 C C . ALA A 1 73 ? -21.616 -5.095 37.724 1.00 92.50 73 ALA A C 1
ATOM 541 O O . ALA A 1 73 ? -20.623 -4.777 37.071 1.00 92.50 73 ALA A O 1
ATOM 542 N N . ILE A 1 74 ? -22.206 -6.287 37.578 1.00 93.00 74 ILE A N 1
ATOM 543 C CA . ILE A 1 74 ? -21.750 -7.292 36.605 1.00 93.00 74 ILE A CA 1
ATOM 544 C C . ILE A 1 74 ? -21.882 -6.759 35.175 1.00 93.00 74 ILE A C 1
ATOM 546 O O . ILE A 1 74 ? -20.924 -6.840 34.408 1.00 93.00 74 ILE A O 1
ATOM 550 N N . LEU A 1 75 ? -23.035 -6.185 34.813 1.00 92.88 75 LEU A N 1
ATOM 551 C CA . LEU A 1 75 ? -23.250 -5.618 33.478 1.00 92.88 75 LEU A CA 1
ATOM 552 C C . LEU A 1 75 ? -22.277 -4.464 33.187 1.00 92.88 75 LEU A C 1
ATOM 554 O O . LEU A 1 75 ? -21.760 -4.368 32.075 1.00 92.88 75 LEU A O 1
ATOM 558 N N . LEU A 1 76 ? -21.988 -3.624 34.186 1.00 92.56 76 LEU A N 1
ATOM 559 C CA . LEU A 1 76 ? -20.986 -2.563 34.088 1.00 92.56 76 LEU A CA 1
ATOM 560 C C . LEU A 1 76 ? -19.570 -3.122 33.886 1.00 92.56 76 LEU A C 1
ATOM 562 O O . LEU A 1 76 ? -18.836 -2.650 33.022 1.00 92.56 76 LEU A O 1
ATOM 566 N N . GLY A 1 77 ? -19.185 -4.152 34.640 1.00 91.31 77 GLY A N 1
ATOM 567 C CA . GLY A 1 77 ? -17.888 -4.809 34.471 1.00 91.31 77 GLY A CA 1
ATOM 568 C C . GLY A 1 77 ? -17.735 -5.421 33.078 1.00 91.31 77 GLY A C 1
ATOM 569 O O . GLY A 1 77 ? -16.763 -5.140 32.378 1.00 91.31 77 GLY A O 1
ATOM 570 N N . LEU A 1 78 ? -18.735 -6.189 32.638 1.00 94.19 78 LEU A N 1
ATOM 571 C CA . LEU A 1 78 ? -18.738 -6.819 31.317 1.00 94.19 78 LEU A CA 1
ATOM 572 C C . LEU A 1 78 ? -18.733 -5.784 30.190 1.00 94.19 78 LEU A C 1
ATOM 574 O O . LEU A 1 78 ? -17.941 -5.909 29.259 1.00 94.19 78 LEU A O 1
ATOM 578 N N . GLY A 1 79 ? -19.560 -4.741 30.275 1.00 92.50 79 GLY A N 1
ATOM 579 C CA . GLY A 1 79 ? -19.580 -3.676 29.273 1.00 92.50 79 GLY A CA 1
ATOM 580 C C . GLY A 1 79 ? -18.218 -2.996 29.124 1.00 92.50 79 GLY A C 1
ATOM 581 O O . GLY A 1 79 ? -17.782 -2.757 28.002 1.00 92.50 79 GLY A O 1
ATOM 582 N N . ALA A 1 80 ? -17.506 -2.757 30.230 1.00 93.88 80 ALA A N 1
ATOM 583 C CA . ALA A 1 80 ? -16.180 -2.147 30.202 1.00 93.88 80 ALA A CA 1
ATOM 584 C C . ALA A 1 80 ? -15.137 -3.084 29.577 1.00 93.88 80 ALA A C 1
ATOM 586 O O . ALA A 1 80 ? -14.348 -2.653 28.737 1.00 93.88 80 ALA A O 1
ATOM 587 N N . THR A 1 81 ? -15.160 -4.374 29.926 1.00 94.88 81 THR A N 1
ATOM 588 C CA . THR A 1 81 ? -14.264 -5.371 29.324 1.00 94.88 81 THR A CA 1
ATOM 589 C C . THR A 1 81 ? -14.486 -5.488 27.819 1.00 94.88 81 THR A C 1
ATOM 591 O O . THR A 1 81 ? -13.526 -5.436 27.055 1.00 94.88 81 THR A O 1
ATOM 594 N N . PHE A 1 82 ? -15.737 -5.601 27.374 1.00 96.31 82 PHE A N 1
ATOM 595 C CA . PHE A 1 82 ? -16.055 -5.745 25.955 1.00 96.31 82 PHE A CA 1
ATOM 596 C C . PHE A 1 82 ? -15.797 -4.460 25.157 1.00 96.31 82 PHE A C 1
ATOM 598 O O . PHE A 1 82 ? -15.325 -4.547 24.026 1.00 96.31 82 PHE A O 1
ATOM 605 N N . ALA A 1 83 ? -16.008 -3.279 25.749 1.00 94.00 83 ALA A N 1
ATOM 606 C CA . ALA A 1 83 ? -15.564 -2.017 25.158 1.00 94.00 83 ALA A CA 1
ATOM 607 C C . ALA A 1 83 ? -14.038 -1.992 24.967 1.00 94.00 83 ALA A C 1
ATOM 609 O O . ALA A 1 83 ? -13.558 -1.573 23.917 1.00 94.00 83 ALA A O 1
ATOM 610 N N . GLY A 1 84 ? -13.279 -2.496 25.947 1.00 93.12 84 GLY A N 1
ATOM 611 C CA . GLY A 1 84 ? -11.827 -2.648 25.844 1.00 93.12 84 GLY A CA 1
ATOM 612 C C . GLY A 1 84 ? -11.401 -3.621 24.740 1.00 93.12 84 GLY A C 1
ATOM 613 O O . GLY A 1 84 ? -10.497 -3.304 23.971 1.00 93.12 84 GLY A O 1
ATOM 614 N N . ILE A 1 85 ? -12.078 -4.769 24.612 1.00 96.06 85 ILE A N 1
ATOM 615 C CA . ILE A 1 85 ? -11.831 -5.738 23.528 1.00 96.06 85 ILE A CA 1
ATOM 616 C C . ILE A 1 85 ? -12.111 -5.098 22.164 1.00 96.06 85 ILE A C 1
ATOM 618 O O . ILE A 1 85 ? -11.280 -5.199 21.265 1.00 96.06 85 ILE A O 1
ATOM 622 N N . ALA A 1 86 ? -13.243 -4.407 22.023 1.00 96.00 86 ALA A N 1
ATOM 623 C CA . ALA A 1 86 ? -13.600 -3.708 20.795 1.00 96.00 86 ALA A CA 1
ATOM 624 C C . ALA A 1 86 ? -12.570 -2.621 20.443 1.00 96.00 86 ALA A C 1
ATOM 626 O O . ALA A 1 86 ? -12.112 -2.550 19.307 1.00 96.00 86 ALA A O 1
ATOM 627 N N . GLY A 1 87 ? -12.130 -1.828 21.426 1.00 95.00 87 GLY A N 1
ATOM 628 C CA . GLY A 1 87 ? -11.078 -0.829 21.230 1.00 95.00 87 GLY A CA 1
ATOM 629 C C . GLY A 1 87 ? -9.737 -1.443 20.818 1.00 95.00 87 GLY A C 1
ATOM 630 O O . GLY A 1 87 ? -9.074 -0.920 19.927 1.00 95.00 87 GLY A O 1
ATOM 631 N N . HIS A 1 88 ? -9.354 -2.577 21.411 1.00 96.69 88 HIS A N 1
ATOM 632 C CA . HIS A 1 88 ? -8.134 -3.288 21.032 1.00 96.69 88 HIS A CA 1
ATOM 633 C C . HIS A 1 88 ? -8.195 -3.803 19.590 1.00 96.69 88 HIS A C 1
ATOM 635 O O . HIS A 1 88 ? -7.263 -3.573 18.826 1.00 96.69 88 HIS A O 1
ATOM 641 N N . GLN A 1 89 ? -9.304 -4.439 19.207 1.00 97.38 89 GLN A N 1
ATOM 642 C CA . GLN A 1 89 ? -9.506 -4.950 17.849 1.00 97.38 89 GLN A CA 1
ATOM 643 C C . GLN A 1 89 ? -9.544 -3.829 16.807 1.00 97.38 89 GLN A C 1
ATOM 645 O O . GLN A 1 89 ? -8.891 -3.926 15.772 1.00 97.38 89 GLN A O 1
ATOM 650 N N . SER A 1 90 ? -10.231 -2.726 17.110 1.00 96.75 90 SER A N 1
ATOM 651 C CA . SER A 1 90 ? -10.217 -1.525 16.270 1.00 96.75 90 SER A CA 1
ATOM 652 C C . SER A 1 90 ? -8.794 -0.990 16.074 1.00 96.75 90 SER A C 1
ATOM 654 O O . SER A 1 90 ? -8.407 -0.702 14.946 1.00 96.75 90 SER A O 1
ATOM 656 N N . GLY A 1 91 ? -7.984 -0.943 17.138 1.00 94.81 91 GLY A N 1
ATOM 657 C CA . GLY A 1 91 ? -6.592 -0.493 17.063 1.00 94.81 91 GLY A CA 1
ATOM 658 C C . GLY A 1 91 ? -5.668 -1.410 16.251 1.00 94.81 91 GLY A C 1
ATOM 659 O O . GLY A 1 91 ? -4.763 -0.912 15.587 1.00 94.81 91 GLY A O 1
ATOM 660 N N . LEU A 1 92 ? -5.886 -2.730 16.267 1.00 98.00 92 LEU A N 1
ATOM 661 C CA . LEU A 1 92 ? -5.130 -3.664 15.417 1.00 98.00 92 LEU A CA 1
ATOM 662 C C . LEU A 1 92 ? -5.436 -3.432 13.932 1.00 98.00 92 LEU A C 1
ATOM 664 O O . LEU A 1 92 ? -4.521 -3.316 13.117 1.00 98.00 92 LEU A O 1
ATOM 668 N N . TRP A 1 93 ? -6.719 -3.302 13.594 1.00 98.00 93 TRP A N 1
ATOM 669 C CA . TRP A 1 93 ? -7.160 -2.999 12.235 1.00 98.00 93 TRP A CA 1
ATOM 670 C C . TRP A 1 93 ? -6.687 -1.624 11.741 1.00 98.00 93 TRP A C 1
ATOM 672 O O . TRP A 1 93 ? -6.284 -1.508 10.586 1.00 98.00 93 TRP A O 1
ATOM 682 N N . ASP A 1 94 ? -6.675 -0.609 12.608 1.00 97.31 94 ASP A N 1
ATOM 683 C CA . ASP A 1 94 ? -6.131 0.725 12.306 1.00 97.31 94 ASP A CA 1
ATOM 684 C C . ASP A 1 94 ? -4.614 0.683 12.045 1.00 97.31 94 ASP A C 1
ATOM 686 O O . ASP A 1 94 ? -4.108 1.310 11.116 1.00 97.31 94 ASP A O 1
ATOM 690 N N . GLY A 1 95 ? -3.875 -0.140 12.798 1.00 97.69 95 GLY A N 1
ATOM 691 C CA . GLY A 1 95 ? -2.459 -0.399 12.527 1.00 97.69 95 GLY A CA 1
ATOM 692 C C . GLY A 1 95 ? -2.233 -1.019 11.144 1.00 97.69 95 GLY A C 1
ATOM 693 O O . GLY A 1 95 ? -1.405 -0.529 10.372 1.00 97.69 95 GLY A O 1
ATOM 694 N N . ASN A 1 96 ? -3.013 -2.052 10.807 1.00 97.81 96 ASN A N 1
ATOM 695 C CA . ASN A 1 96 ? -2.946 -2.720 9.505 1.00 97.81 96 ASN A CA 1
ATOM 696 C C . ASN A 1 96 ? -3.313 -1.771 8.351 1.00 97.81 96 ASN A C 1
ATOM 698 O O . ASN A 1 96 ? -2.657 -1.787 7.307 1.00 97.81 96 ASN A O 1
ATOM 702 N N . SER A 1 97 ? -4.337 -0.927 8.529 1.00 98.12 97 SER A N 1
ATOM 703 C CA . SER A 1 97 ? -4.761 0.034 7.506 1.00 98.12 97 SER A CA 1
ATOM 704 C C . SER A 1 97 ? -3.675 1.078 7.241 1.00 98.12 97 SER A C 1
ATOM 706 O O . SER A 1 97 ? -3.324 1.331 6.085 1.00 98.12 97 SER A O 1
ATOM 708 N N . LEU A 1 98 ? -3.077 1.626 8.303 1.00 98.31 98 LEU A N 1
ATOM 709 C CA . LEU A 1 98 ? -2.015 2.621 8.215 1.00 98.31 98 LEU A CA 1
ATOM 710 C C . LEU A 1 98 ? -0.771 2.063 7.518 1.00 98.31 98 LEU A C 1
ATOM 712 O O . LEU A 1 98 ? -0.186 2.737 6.664 1.00 98.31 98 LEU A O 1
ATOM 716 N N . GLU A 1 99 ? -0.371 0.836 7.855 1.00 98.25 99 GLU A N 1
ATOM 717 C CA . GLU A 1 99 ? 0.756 0.171 7.204 1.00 98.25 99 GLU A CA 1
ATOM 718 C C . GLU A 1 99 ? 0.489 -0.034 5.707 1.00 98.25 99 GLU A C 1
ATOM 720 O O . GLU A 1 99 ? 1.308 0.365 4.873 1.00 98.25 99 GLU A O 1
ATOM 725 N N . ALA A 1 100 ? -0.675 -0.582 5.355 1.00 98.25 100 ALA A N 1
ATOM 726 C CA . ALA A 1 100 ? -1.046 -0.839 3.970 1.00 98.25 100 ALA A CA 1
ATOM 727 C C . ALA A 1 100 ? -1.132 0.458 3.141 1.00 98.25 100 ALA A C 1
ATOM 729 O O . ALA A 1 100 ? -0.593 0.520 2.033 1.00 98.25 100 ALA A O 1
ATOM 730 N N . TYR A 1 101 ? -1.704 1.537 3.687 1.00 98.50 101 TYR A N 1
ATOM 731 C CA . TYR A 1 101 ? -1.728 2.842 3.018 1.00 98.50 101 TYR A CA 1
ATOM 732 C C . TYR A 1 101 ? -0.334 3.458 2.850 1.00 98.50 101 TYR A C 1
ATOM 734 O O . TYR A 1 101 ? -0.044 4.053 1.807 1.00 98.50 101 TYR A O 1
ATOM 742 N N . SER A 1 102 ? 0.550 3.298 3.837 1.00 98.44 102 SER A N 1
ATOM 743 C CA . SER A 1 102 ? 1.944 3.750 3.743 1.00 98.44 102 SER A CA 1
ATOM 744 C C . SER A 1 102 ? 2.704 3.009 2.634 1.00 98.44 102 SER A C 1
ATOM 746 O O . SER A 1 102 ? 3.376 3.633 1.800 1.00 98.44 102 SER A O 1
ATOM 748 N N . GLN A 1 103 ? 2.534 1.684 2.557 1.00 98.50 103 GLN A N 1
ATOM 749 C CA . GLN A 1 103 ? 3.097 0.858 1.485 1.00 98.50 103 GLN A CA 1
ATOM 750 C C . GLN A 1 103 ? 2.525 1.259 0.117 1.00 98.50 103 GLN A C 1
ATOM 752 O O . GLN A 1 103 ? 3.290 1.478 -0.824 1.00 98.50 103 GLN A O 1
ATOM 757 N N . ALA A 1 104 ? 1.206 1.447 0.014 1.00 98.62 104 ALA A N 1
ATOM 758 C CA . ALA A 1 104 ? 0.544 1.879 -1.215 1.00 98.62 104 ALA A CA 1
ATOM 759 C C . ALA A 1 104 ? 1.077 3.229 -1.721 1.00 98.62 104 ALA A C 1
ATOM 761 O O . ALA A 1 104 ? 1.378 3.364 -2.909 1.00 98.62 104 ALA A O 1
ATOM 762 N N . SER A 1 105 ? 1.242 4.210 -0.828 1.00 98.50 105 SER A N 1
ATOM 763 C CA . SER A 1 105 ? 1.798 5.533 -1.149 1.00 98.50 105 SER A CA 1
ATOM 764 C C . SER A 1 105 ? 3.246 5.445 -1.644 1.00 98.50 105 SER A C 1
ATOM 766 O O . SER A 1 105 ? 3.611 6.051 -2.658 1.00 98.50 105 SER A O 1
ATOM 768 N N . THR A 1 106 ? 4.057 4.617 -0.979 1.00 98.50 106 THR A N 1
ATOM 769 C CA . THR A 1 106 ? 5.444 4.354 -1.385 1.00 98.50 106 THR A CA 1
ATOM 770 C C . THR A 1 106 ? 5.505 3.740 -2.784 1.00 98.50 106 THR A C 1
ATOM 772 O O . THR A 1 106 ? 6.204 4.260 -3.655 1.00 98.50 106 THR A O 1
ATOM 775 N N . LEU A 1 107 ? 4.728 2.682 -3.032 1.00 98.50 107 LEU A N 1
ATOM 776 C CA . LEU A 1 107 ? 4.663 2.005 -4.330 1.00 98.50 107 LEU A CA 1
ATOM 777 C C . LEU A 1 107 ? 4.139 2.926 -5.439 1.00 98.50 107 LEU A C 1
ATOM 779 O O . LEU A 1 107 ? 4.647 2.884 -6.556 1.00 98.50 107 LEU A O 1
ATOM 783 N N . SER A 1 108 ? 3.169 3.791 -5.131 1.00 98.44 108 SER A N 1
ATOM 784 C CA . SER A 1 108 ? 2.638 4.785 -6.073 1.00 98.44 108 SER A CA 1
ATOM 785 C C . SER A 1 108 ? 3.710 5.794 -6.494 1.00 98.44 108 SER A C 1
ATOM 787 O O . SER A 1 108 ? 3.878 6.068 -7.682 1.00 98.44 108 SER A O 1
ATOM 789 N N . THR A 1 109 ? 4.496 6.286 -5.531 1.00 98.50 109 THR A N 1
ATOM 790 C CA . THR A 1 109 ? 5.625 7.191 -5.800 1.00 98.50 109 THR A CA 1
ATOM 791 C C . THR A 1 109 ? 6.666 6.504 -6.685 1.00 98.50 109 THR A C 1
ATOM 793 O O . THR A 1 109 ? 7.042 7.043 -7.721 1.00 98.50 109 THR A O 1
ATOM 796 N N . GLN A 1 110 ? 7.062 5.273 -6.343 1.00 98.19 110 GLN A N 1
ATOM 797 C CA . GLN A 1 110 ? 8.011 4.502 -7.152 1.00 98.19 110 GLN A CA 1
ATOM 798 C C . GLN A 1 110 ? 7.484 4.228 -8.569 1.00 98.19 110 GLN A C 1
ATOM 800 O O . GLN A 1 110 ? 8.240 4.314 -9.534 1.00 98.19 110 GLN A O 1
ATOM 805 N N . ALA A 1 111 ? 6.192 3.923 -8.718 1.00 98.50 111 ALA A N 1
ATOM 806 C CA . ALA A 1 111 ? 5.570 3.743 -10.026 1.00 98.50 111 ALA A CA 1
ATOM 807 C C . ALA A 1 111 ? 5.626 5.031 -10.863 1.00 98.50 111 ALA A C 1
ATOM 809 O O . ALA A 1 111 ? 5.906 4.973 -12.062 1.00 98.50 111 ALA A O 1
ATOM 810 N N . ALA A 1 112 ? 5.388 6.191 -10.243 1.00 98.38 112 ALA A N 1
ATOM 811 C CA . ALA A 1 112 ? 5.478 7.487 -10.909 1.00 98.38 112 ALA A CA 1
ATOM 812 C C . ALA A 1 112 ? 6.918 7.817 -11.337 1.00 98.38 112 ALA A C 1
ATOM 814 O O . ALA A 1 112 ? 7.124 8.244 -12.476 1.00 98.38 112 ALA A O 1
ATOM 815 N N . ASP A 1 113 ? 7.904 7.559 -10.474 1.00 98.31 113 ASP A N 1
ATOM 816 C CA . ASP A 1 113 ? 9.325 7.751 -10.788 1.00 98.31 113 ASP A CA 1
ATOM 817 C C . ASP A 1 113 ? 9.744 6.895 -11.988 1.00 98.31 113 ASP A C 1
ATOM 819 O O . ASP A 1 113 ? 10.342 7.392 -12.946 1.00 98.31 113 ASP A O 1
ATOM 823 N N . GLU A 1 114 ? 9.369 5.616 -11.993 1.00 97.75 114 GLU A N 1
ATOM 824 C CA . GLU A 1 114 ? 9.689 4.711 -13.095 1.00 97.75 114 GLU A CA 1
ATOM 825 C C . GLU A 1 114 ? 8.966 5.061 -14.389 1.00 97.75 114 GLU A C 1
ATOM 827 O O . GLU A 1 114 ? 9.569 4.990 -15.459 1.00 97.75 114 GLU A O 1
ATOM 832 N N . ALA A 1 115 ? 7.706 5.494 -14.316 1.00 98.31 115 ALA A N 1
ATOM 833 C CA . ALA A 1 115 ? 7.002 6.006 -15.486 1.00 98.31 115 ALA A CA 1
ATOM 834 C C . ALA A 1 115 ? 7.692 7.266 -16.037 1.00 98.31 115 ALA A C 1
ATOM 836 O O . ALA A 1 115 ? 7.788 7.439 -17.253 1.00 98.31 115 ALA A O 1
ATOM 837 N N . GLY A 1 116 ? 8.214 8.128 -15.159 1.00 98.12 116 GLY A N 1
ATOM 838 C CA . GLY A 1 116 ? 9.022 9.290 -15.527 1.00 98.12 116 GLY A CA 1
ATOM 839 C C . GLY A 1 116 ? 10.318 8.904 -16.244 1.00 98.12 116 GLY A C 1
ATOM 840 O O . GLY A 1 116 ? 10.618 9.452 -17.307 1.00 98.12 116 GLY A O 1
ATOM 841 N N . LEU A 1 117 ? 11.055 7.924 -15.714 1.00 96.88 117 LEU A N 1
ATOM 842 C CA . LEU A 1 117 ? 12.266 7.392 -16.349 1.00 96.88 117 LEU A CA 1
ATOM 843 C C . LEU A 1 117 ? 11.962 6.732 -17.700 1.00 96.88 117 LEU A C 1
ATOM 845 O O . LEU A 1 117 ? 12.672 6.984 -18.676 1.00 96.88 117 LEU A O 1
ATOM 849 N N . ALA A 1 118 ? 10.887 5.945 -17.780 1.00 97.88 118 ALA A N 1
ATOM 850 C CA . ALA A 1 118 ? 10.430 5.332 -19.022 1.00 97.88 118 ALA A CA 1
ATOM 851 C C . ALA A 1 118 ? 10.095 6.398 -20.074 1.00 97.88 118 ALA A C 1
ATOM 853 O O . ALA A 1 118 ? 10.592 6.322 -21.194 1.00 97.88 118 ALA A O 1
ATOM 854 N N . ASN A 1 119 ? 9.346 7.443 -19.701 1.00 98.06 119 ASN A N 1
ATOM 855 C CA . ASN A 1 119 ? 9.039 8.583 -20.572 1.00 98.06 119 ASN A CA 1
ATOM 856 C C . ASN A 1 119 ? 10.300 9.278 -21.097 1.00 98.06 119 ASN A C 1
ATOM 858 O O . ASN A 1 119 ? 10.394 9.578 -22.291 1.00 98.06 119 ASN A O 1
ATOM 862 N N . ALA A 1 120 ? 11.267 9.544 -20.214 1.00 97.62 120 ALA A N 1
ATOM 863 C CA . ALA A 1 120 ? 12.519 10.192 -20.588 1.00 97.62 120 ALA A CA 1
ATOM 864 C C . ALA A 1 120 ? 13.301 9.343 -21.599 1.00 97.62 120 ALA A C 1
ATOM 866 O O . ALA A 1 120 ? 13.770 9.864 -22.612 1.00 97.62 120 ALA A O 1
ATOM 867 N N . LYS A 1 121 ? 13.378 8.031 -21.360 1.00 96.94 121 LYS A N 1
ATOM 868 C CA . LYS A 1 121 ? 14.072 7.083 -22.234 1.00 96.94 121 LYS A CA 1
ATOM 869 C C . LYS A 1 121 ? 13.367 6.895 -23.575 1.00 96.94 121 LYS A C 1
ATOM 871 O O . LYS A 1 121 ? 14.016 7.029 -24.602 1.00 96.94 121 LYS A O 1
ATOM 876 N N . ILE A 1 122 ? 12.044 6.731 -23.580 1.00 97.88 122 ILE A N 1
ATOM 877 C CA . ILE A 1 122 ? 11.225 6.699 -24.800 1.00 97.88 122 ILE A CA 1
ATOM 878 C C . ILE A 1 122 ? 11.430 7.972 -25.630 1.00 97.88 122 ILE A C 1
ATOM 880 O O . ILE A 1 122 ? 11.581 7.913 -26.849 1.00 97.88 122 ILE A O 1
ATOM 884 N N . THR A 1 123 ? 11.426 9.142 -24.987 1.00 97.81 123 THR A N 1
ATOM 885 C CA . THR A 1 123 ? 11.625 10.425 -25.676 1.00 97.81 123 THR A CA 1
ATOM 886 C C . THR A 1 123 ? 13.032 10.517 -26.258 1.00 97.81 123 THR A C 1
ATOM 888 O O . THR A 1 123 ? 13.205 10.946 -27.399 1.00 97.81 123 THR A O 1
ATOM 891 N N . HIS A 1 124 ? 14.044 10.106 -25.491 1.00 97.56 124 HIS A N 1
ATOM 892 C CA . HIS A 1 124 ? 15.428 10.034 -25.955 1.00 97.56 124 HIS A CA 1
ATOM 893 C C . HIS A 1 124 ? 15.564 9.100 -27.161 1.00 97.56 124 HIS A C 1
ATOM 895 O O . HIS A 1 124 ? 16.042 9.533 -28.204 1.00 97.56 124 HIS A O 1
ATOM 901 N N . ASP A 1 125 ? 15.057 7.873 -27.071 1.00 97.38 125 ASP A N 1
ATOM 902 C CA . ASP A 1 125 ? 15.148 6.864 -28.128 1.00 97.38 125 ASP A CA 1
ATOM 903 C C . ASP A 1 125 ? 14.401 7.286 -29.404 1.00 97.38 125 ASP A C 1
ATOM 905 O O . ASP A 1 125 ? 14.923 7.129 -30.511 1.00 97.38 125 ASP A O 1
ATOM 909 N N . ASN A 1 126 ? 13.227 7.916 -29.271 1.00 96.06 126 ASN A N 1
ATOM 910 C CA . ASN A 1 126 ? 12.509 8.525 -30.396 1.00 96.06 126 ASN A CA 1
ATOM 911 C C . ASN A 1 126 ? 13.325 9.627 -31.074 1.00 96.06 126 ASN A C 1
ATOM 913 O O . ASN A 1 126 ? 13.418 9.660 -32.302 1.00 96.06 126 ASN A O 1
ATOM 917 N N . ASN A 1 127 ? 13.956 10.508 -30.294 1.00 96.75 127 ASN A N 1
ATOM 918 C CA . ASN A 1 127 ? 14.830 11.544 -30.840 1.00 96.75 127 ASN A CA 1
ATOM 919 C C . ASN A 1 127 ? 16.067 10.947 -31.516 1.00 96.75 127 ASN A C 1
ATOM 921 O O . ASN A 1 127 ? 16.493 11.461 -32.554 1.00 96.75 127 ASN A O 1
ATOM 925 N N . VAL A 1 128 ? 16.626 9.870 -30.955 1.00 95.88 128 VAL A N 1
ATOM 926 C CA . VAL A 1 128 ? 17.766 9.171 -31.547 1.00 95.88 128 VAL A CA 1
ATOM 927 C C . VAL A 1 128 ? 17.383 8.590 -32.904 1.00 95.88 128 VAL A C 1
ATOM 929 O O . VAL A 1 128 ? 18.060 8.847 -33.902 1.00 95.88 128 VAL A O 1
ATOM 932 N N . ASN A 1 129 ? 16.267 7.861 -32.956 1.00 95.75 129 ASN A N 1
ATOM 933 C CA . ASN A 1 129 ? 15.775 7.245 -34.181 1.00 95.75 129 ASN A CA 1
ATOM 934 C C . ASN A 1 129 ? 15.458 8.299 -35.253 1.00 95.75 129 ASN A C 1
ATOM 936 O O . ASN A 1 129 ? 15.921 8.182 -36.386 1.00 95.75 129 ASN A O 1
ATOM 940 N N . LEU A 1 130 ? 14.749 9.371 -34.887 1.00 95.50 130 LEU A N 1
ATOM 941 C CA . LEU A 1 130 ? 14.400 10.451 -35.811 1.00 95.50 130 LEU A CA 1
ATOM 942 C C . LEU A 1 130 ? 15.644 11.130 -36.404 1.00 95.50 130 LEU A C 1
ATOM 944 O O . LEU A 1 130 ? 15.712 11.346 -37.614 1.00 95.50 130 LEU A O 1
ATOM 948 N N . GLN A 1 131 ? 16.638 11.464 -35.576 1.00 96.31 131 GLN A N 1
ATOM 949 C CA . GLN A 1 131 ? 17.870 12.101 -36.053 1.00 96.31 131 GLN A CA 1
ATOM 950 C C . GLN A 1 131 ? 18.681 11.168 -36.958 1.00 96.31 131 GLN A C 1
ATOM 952 O O . GLN A 1 131 ? 19.156 11.602 -38.008 1.00 96.31 131 GLN A O 1
ATOM 957 N N . ALA A 1 132 ? 18.802 9.884 -36.606 1.00 96.19 132 ALA A N 1
ATOM 958 C CA . ALA A 1 132 ? 19.473 8.914 -37.465 1.00 96.19 132 ALA A CA 1
ATOM 959 C C . ALA A 1 132 ? 18.758 8.768 -38.817 1.00 96.19 132 ALA A C 1
ATOM 961 O O . ALA A 1 132 ? 19.404 8.845 -39.861 1.00 96.19 132 ALA A O 1
ATOM 962 N N . GLN A 1 133 ? 17.426 8.657 -38.825 1.00 94.94 133 GLN A N 1
ATOM 963 C CA . GLN A 1 133 ? 16.641 8.594 -40.061 1.00 94.94 133 GLN A CA 1
ATOM 964 C C . GLN A 1 133 ? 16.845 9.836 -40.941 1.00 94.94 133 GLN A C 1
ATOM 966 O O . GLN A 1 133 ? 17.045 9.697 -42.147 1.00 94.94 133 GLN A O 1
ATOM 971 N N . GLN A 1 134 ? 16.892 11.039 -40.356 1.00 95.50 134 GLN A N 1
ATOM 972 C CA . GLN A 1 134 ? 17.191 12.274 -41.094 1.00 95.50 134 GLN A CA 1
ATOM 973 C C . GLN A 1 134 ? 18.580 12.248 -41.750 1.00 95.50 134 GLN A C 1
ATOM 975 O O . GLN A 1 134 ? 18.728 12.685 -42.897 1.00 95.50 134 GLN A O 1
ATOM 980 N N . ILE A 1 135 ? 19.594 11.724 -41.054 1.00 96.62 135 ILE A N 1
ATOM 981 C CA . ILE A 1 135 ? 20.950 11.561 -41.600 1.00 96.62 135 ILE A CA 1
ATOM 982 C C . ILE A 1 135 ? 20.927 10.592 -42.789 1.00 96.62 135 ILE A C 1
ATOM 984 O O . ILE A 1 135 ? 21.477 10.908 -43.848 1.00 96.62 135 ILE A O 1
ATOM 988 N N . ILE A 1 136 ? 20.243 9.453 -42.653 1.00 96.12 136 ILE A N 1
ATOM 989 C CA . ILE A 1 136 ? 20.172 8.435 -43.709 1.00 96.12 136 ILE A CA 1
ATOM 990 C C . ILE A 1 136 ? 19.390 8.972 -44.922 1.00 96.12 136 ILE A C 1
ATOM 992 O O . ILE A 1 136 ? 19.835 8.795 -46.057 1.00 96.12 136 ILE A O 1
ATOM 996 N N . TRP A 1 137 ? 18.286 9.703 -44.720 1.00 95.38 137 TRP A N 1
ATOM 997 C CA . TRP A 1 137 ? 17.554 10.378 -45.805 1.00 95.38 137 TRP A CA 1
ATOM 998 C C . TRP A 1 137 ? 18.426 11.378 -46.558 1.00 95.38 137 TRP A C 1
ATOM 1000 O O . TRP A 1 137 ? 18.435 11.402 -47.792 1.00 95.38 137 TRP A O 1
ATOM 1010 N N . ARG A 1 138 ? 19.210 12.182 -45.831 1.00 96.12 138 ARG A N 1
ATOM 1011 C CA . ARG A 1 138 ? 20.158 13.109 -46.451 1.00 96.12 138 ARG A CA 1
ATOM 1012 C C . ARG A 1 138 ? 21.191 12.352 -47.281 1.00 96.12 138 ARG A C 1
ATOM 1014 O O . ARG A 1 138 ? 21.404 12.724 -48.432 1.00 96.12 138 ARG A O 1
ATOM 1021 N N . ALA A 1 139 ? 21.764 11.276 -46.748 1.00 96.50 139 ALA A N 1
ATOM 1022 C CA . ALA A 1 139 ? 22.719 10.439 -47.470 1.00 96.50 139 ALA A CA 1
ATOM 1023 C C . ALA A 1 139 ? 22.111 9.839 -48.753 1.00 96.50 139 ALA A C 1
ATOM 1025 O O . ALA A 1 139 ? 22.752 9.843 -49.802 1.00 96.50 139 ALA A O 1
ATOM 1026 N N . GLN A 1 140 ? 20.855 9.384 -48.712 1.00 94.31 140 GLN A N 1
ATOM 1027 C CA . GLN A 1 140 ? 20.151 8.850 -49.886 1.00 94.31 140 GLN A CA 1
ATOM 1028 C C . GLN A 1 140 ? 19.901 9.895 -50.981 1.00 94.31 140 GLN A C 1
ATOM 1030 O O . GLN A 1 140 ? 19.852 9.538 -52.157 1.00 94.31 140 GLN A O 1
ATOM 1035 N N . SER A 1 141 ? 19.750 11.171 -50.619 1.00 94.69 141 SER A N 1
ATOM 1036 C CA . SER A 1 141 ? 19.570 12.263 -51.589 1.00 94.69 141 SER A CA 1
ATOM 1037 C C . SER A 1 141 ? 20.863 12.668 -52.311 1.00 94.69 141 SER A C 1
ATOM 1039 O O . SER A 1 141 ? 20.820 13.442 -53.269 1.00 94.69 141 SER A O 1
ATOM 1041 N N . MET A 1 142 ? 22.013 12.156 -51.861 1.00 95.31 142 MET A N 1
ATOM 1042 C CA . MET A 1 142 ? 23.329 12.501 -52.388 1.00 95.31 142 MET A CA 1
ATOM 1043 C C . MET A 1 142 ? 23.837 11.442 -53.381 1.00 95.31 142 MET A C 1
ATOM 1045 O O . MET A 1 142 ? 23.579 10.247 -53.210 1.00 95.31 142 MET A O 1
ATOM 1049 N N . PRO A 1 143 ? 24.608 11.841 -54.411 1.00 94.88 143 PRO A N 1
ATOM 1050 C CA . PRO A 1 143 ? 25.346 10.893 -55.239 1.00 94.88 143 PRO A CA 1
ATOM 1051 C C . PRO A 1 143 ? 26.299 10.035 -54.396 1.00 94.88 143 PRO A C 1
ATOM 1053 O O . PRO A 1 143 ? 26.794 10.478 -53.359 1.00 94.88 143 PRO A O 1
ATOM 1056 N N . LYS A 1 144 ? 26.604 8.818 -54.862 1.00 93.12 144 LYS A N 1
ATOM 1057 C CA . LYS A 1 144 ? 27.628 7.980 -54.222 1.00 93.12 144 LYS A CA 1
ATOM 1058 C C . LYS A 1 144 ? 28.980 8.697 -54.215 1.00 93.12 144 LYS A C 1
ATOM 1060 O O . LYS A 1 144 ? 29.404 9.223 -55.243 1.00 93.12 144 LYS A O 1
ATOM 1065 N N . GLY A 1 145 ? 29.639 8.699 -53.062 1.00 94.81 145 GLY A N 1
ATOM 1066 C CA . GLY A 1 145 ? 30.882 9.420 -52.833 1.00 94.81 145 GLY A CA 1
ATOM 1067 C C . GLY A 1 145 ? 31.190 9.565 -51.340 1.00 94.81 145 GLY A C 1
ATOM 1068 O O . GLY A 1 145 ? 30.357 9.201 -50.507 1.00 94.81 145 GLY A O 1
ATOM 1069 N N . PRO A 1 146 ? 32.355 10.139 -50.997 1.00 95.81 146 PRO A N 1
ATOM 1070 C CA . PRO A 1 146 ? 32.848 10.189 -49.620 1.00 95.81 146 PRO A CA 1
ATOM 1071 C C . PRO A 1 146 ? 31.885 10.893 -48.655 1.00 95.81 146 PRO A C 1
ATOM 1073 O O . PRO A 1 146 ? 31.733 10.453 -47.521 1.00 95.81 146 PRO A O 1
ATOM 1076 N N . ASP A 1 147 ? 31.182 11.936 -49.105 1.00 95.81 147 ASP A N 1
ATOM 1077 C CA . ASP A 1 147 ? 30.238 12.672 -48.256 1.00 95.81 147 ASP A CA 1
ATOM 1078 C C . ASP A 1 147 ? 28.993 11.843 -47.902 1.00 95.81 147 ASP A C 1
ATOM 1080 O O . ASP A 1 147 ? 28.492 11.910 -46.780 1.00 95.81 147 ASP A O 1
ATOM 1084 N N . ARG A 1 148 ? 28.497 11.035 -48.849 1.00 96.38 148 ARG A N 1
ATOM 1085 C CA . ARG A 1 148 ? 27.391 10.102 -48.601 1.00 96.38 148 ARG A CA 1
ATOM 1086 C C . ARG A 1 148 ? 27.822 9.029 -47.610 1.00 96.38 148 ARG A C 1
ATOM 1088 O O . ARG A 1 148 ? 27.086 8.741 -46.670 1.00 96.38 148 ARG A O 1
ATOM 1095 N N . ASP A 1 149 ? 28.992 8.442 -47.838 1.00 95.38 149 ASP A N 1
ATOM 1096 C CA . ASP A 1 149 ? 29.497 7.337 -47.024 1.00 95.38 149 ASP A CA 1
ATOM 1097 C C . ASP A 1 149 ? 29.793 7.814 -45.593 1.00 95.38 149 ASP A C 1
ATOM 1099 O O . ASP A 1 149 ? 29.477 7.118 -44.628 1.00 95.38 149 ASP A O 1
ATOM 1103 N N . PHE A 1 150 ? 30.273 9.054 -45.440 1.00 95.62 150 PHE A N 1
ATOM 1104 C CA . PHE A 1 150 ? 30.405 9.710 -44.141 1.00 95.62 150 PHE A CA 1
ATOM 1105 C C . PHE A 1 150 ? 29.063 9.836 -43.408 1.00 95.62 150 PHE A C 1
ATOM 1107 O O . PHE A 1 150 ? 28.995 9.520 -42.224 1.00 95.62 150 PHE A O 1
ATOM 1114 N N . LEU A 1 151 ? 27.988 10.260 -44.084 1.00 96.94 151 LEU A N 1
ATOM 1115 C CA . LEU A 1 151 ? 26.663 10.354 -43.458 1.00 96.94 151 LEU A CA 1
ATOM 1116 C C . LEU A 1 151 ? 26.109 8.975 -43.069 1.00 96.94 151 LEU A C 1
ATOM 1118 O O . LEU A 1 151 ? 25.536 8.837 -41.991 1.00 96.94 151 LEU A O 1
ATOM 1122 N N . MET A 1 152 ? 26.305 7.945 -43.898 1.00 96.12 152 MET A N 1
ATOM 1123 C CA . MET A 1 152 ? 25.896 6.578 -43.542 1.00 96.12 152 MET A CA 1
ATOM 1124 C C . MET A 1 152 ? 26.639 6.083 -42.298 1.00 96.12 152 MET A C 1
ATOM 1126 O O . MET A 1 152 ? 26.013 5.596 -41.358 1.00 96.12 152 MET A O 1
ATOM 1130 N N . HIS A 1 153 ? 27.954 6.294 -42.239 1.00 95.88 153 HIS A N 1
ATOM 1131 C CA . HIS A 1 153 ? 28.741 5.989 -41.049 1.00 95.88 153 HIS A CA 1
ATOM 1132 C C . HIS A 1 153 ? 28.286 6.810 -39.831 1.00 95.88 153 HIS A C 1
ATOM 1134 O O . HIS A 1 153 ? 28.129 6.263 -38.742 1.00 95.88 153 HIS A O 1
ATOM 1140 N N . GLN A 1 154 ? 27.984 8.100 -40.009 1.00 96.44 154 GLN A N 1
ATOM 1141 C CA . GLN A 1 154 ? 27.464 8.949 -38.936 1.00 96.44 154 GLN A CA 1
ATOM 1142 C C . GLN A 1 154 ? 26.154 8.397 -38.356 1.00 96.44 154 GLN A C 1
ATOM 1144 O O . GLN A 1 154 ? 25.978 8.422 -37.138 1.00 96.44 154 GLN A O 1
ATOM 1149 N N . ALA A 1 155 ? 25.257 7.863 -39.191 1.00 96.56 155 ALA A N 1
ATOM 1150 C CA . ALA A 1 155 ? 24.038 7.207 -38.723 1.00 96.56 155 ALA A CA 1
ATOM 1151 C C . ALA A 1 155 ? 24.335 5.923 -37.922 1.00 96.56 155 ALA A C 1
ATOM 1153 O O . ALA A 1 155 ? 23.748 5.739 -36.852 1.00 96.56 155 ALA A O 1
ATOM 1154 N N . SER A 1 156 ? 25.279 5.083 -38.377 1.00 96.56 156 SER A N 1
ATOM 1155 C CA . SER A 1 156 ? 25.752 3.906 -37.622 1.00 96.56 156 SER A CA 1
ATOM 1156 C C . SER A 1 156 ? 26.244 4.293 -36.232 1.00 96.56 156 SER A C 1
ATOM 1158 O O . SER A 1 156 ? 25.780 3.750 -35.230 1.00 96.56 156 SER A O 1
ATOM 1160 N N . VAL A 1 157 ? 27.147 5.275 -36.167 1.00 95.31 157 VAL A N 1
ATOM 1161 C CA . VAL A 1 157 ? 27.711 5.798 -34.915 1.00 95.31 157 VAL A CA 1
ATOM 1162 C C . VAL A 1 157 ? 26.603 6.293 -33.993 1.00 95.31 157 VAL A C 1
ATOM 1164 O O . VAL A 1 157 ? 26.636 6.042 -32.788 1.00 95.31 157 VAL A O 1
ATOM 1167 N N . PHE A 1 158 ? 25.611 6.988 -34.548 1.00 95.50 158 PHE A N 1
ATOM 1168 C CA . PHE A 1 158 ? 24.533 7.568 -33.764 1.00 95.50 158 PHE A CA 1
ATOM 1169 C C . PHE A 1 158 ? 23.685 6.493 -33.075 1.00 95.50 158 PHE A C 1
ATOM 1171 O O . PHE A 1 158 ? 23.516 6.555 -31.858 1.00 95.50 158 PHE A O 1
ATOM 1178 N N . TYR A 1 159 ? 23.250 5.455 -33.798 1.00 96.12 159 TYR A N 1
ATOM 1179 C CA . TYR A 1 159 ? 22.562 4.317 -33.177 1.00 96.12 159 TYR A CA 1
ATOM 1180 C C . TYR A 1 159 ? 23.464 3.570 -32.185 1.00 96.12 159 TYR A C 1
ATOM 1182 O O . TYR A 1 159 ? 23.056 3.312 -31.053 1.00 96.12 159 TYR A O 1
ATOM 1190 N N . LEU A 1 160 ? 24.711 3.267 -32.561 1.00 96.50 160 LEU A N 1
ATOM 1191 C CA . LEU A 1 160 ? 25.630 2.491 -31.720 1.00 96.50 160 LEU A CA 1
ATOM 1192 C C . LEU A 1 160 ? 26.013 3.197 -30.419 1.00 96.50 160 LEU A C 1
ATOM 1194 O O . LEU A 1 160 ? 26.288 2.513 -29.434 1.00 96.50 160 LEU A O 1
ATOM 1198 N N . ARG A 1 161 ? 26.014 4.532 -30.385 1.00 95.88 161 ARG A N 1
ATOM 1199 C CA . ARG A 1 161 ? 26.393 5.306 -29.193 1.00 95.88 161 ARG A CA 1
ATOM 1200 C C . ARG A 1 161 ? 25.214 5.831 -28.390 1.00 95.88 161 ARG A C 1
ATOM 1202 O O . ARG A 1 161 ? 25.335 5.921 -27.173 1.00 95.88 161 ARG A O 1
ATOM 1209 N N . GLN A 1 162 ? 24.129 6.233 -29.050 1.00 96.38 162 GLN A N 1
ATOM 1210 C CA . GLN A 1 162 ? 23.056 6.996 -28.406 1.00 96.38 162 GLN A CA 1
ATOM 1211 C C . GLN A 1 162 ? 21.789 6.181 -28.169 1.00 96.38 162 GLN A C 1
ATOM 1213 O O . GLN A 1 162 ? 21.064 6.497 -27.229 1.00 96.38 162 GLN A O 1
ATOM 1218 N N . ALA A 1 163 ? 21.509 5.155 -28.980 1.00 95.75 163 ALA A N 1
ATOM 1219 C CA . ALA A 1 163 ? 20.317 4.339 -28.766 1.00 95.75 163 ALA A CA 1
ATOM 1220 C C . ALA A 1 163 ? 20.474 3.500 -27.495 1.00 95.75 163 ALA A C 1
ATOM 1222 O O . ALA A 1 163 ? 21.545 2.916 -27.253 1.00 95.75 163 ALA A O 1
ATOM 1223 N N . SER A 1 164 ? 19.404 3.421 -26.701 1.00 95.69 164 SER A N 1
ATOM 1224 C CA . SER A 1 164 ? 19.330 2.446 -25.617 1.00 95.69 164 SER A CA 1
ATOM 1225 C C . SER A 1 164 ? 19.416 1.012 -26.152 1.00 95.69 164 SER A C 1
ATOM 1227 O O . SER A 1 164 ? 19.194 0.771 -27.340 1.00 95.69 164 SER A O 1
ATOM 1229 N N . ASP A 1 165 ? 19.775 0.058 -25.290 1.00 94.62 165 ASP A N 1
ATOM 1230 C CA . ASP A 1 165 ? 19.814 -1.355 -25.689 1.00 94.62 165 ASP A CA 1
ATOM 1231 C C . ASP A 1 165 ? 18.398 -1.836 -26.086 1.00 94.62 165 ASP A C 1
ATOM 1233 O O . ASP A 1 165 ? 18.224 -2.463 -27.123 1.00 94.62 165 ASP A O 1
ATOM 1237 N N . GLU A 1 166 ? 17.362 -1.409 -25.363 1.00 94.88 166 GLU A N 1
ATOM 1238 C CA . GLU A 1 166 ? 15.960 -1.738 -25.637 1.00 94.88 166 GLU A CA 1
ATOM 1239 C C . GLU A 1 166 ? 15.474 -1.162 -26.969 1.00 94.88 166 GLU A C 1
ATOM 1241 O O . GLU A 1 166 ? 14.746 -1.830 -27.701 1.00 94.88 166 GLU A O 1
ATOM 1246 N N . ALA A 1 167 ? 15.880 0.063 -27.312 1.00 95.38 167 ALA A N 1
ATOM 1247 C CA . ALA A 1 167 ? 15.569 0.650 -28.610 1.00 95.38 167 ALA A CA 1
ATOM 1248 C C . ALA A 1 167 ? 16.322 -0.040 -29.750 1.00 95.38 167 ALA A C 1
ATOM 1250 O O . ALA A 1 167 ? 15.761 -0.234 -30.830 1.00 95.38 167 ALA A O 1
ATOM 1251 N N . PHE A 1 168 ? 17.580 -0.417 -29.519 1.00 95.31 168 PHE A N 1
ATOM 1252 C CA . PHE A 1 168 ? 18.390 -1.142 -30.494 1.00 95.31 168 PHE A CA 1
ATOM 1253 C C . PHE A 1 168 ? 17.745 -2.492 -30.846 1.00 95.31 168 PHE A C 1
ATOM 1255 O O . PHE A 1 168 ? 17.578 -2.815 -32.027 1.00 95.31 168 PHE A O 1
ATOM 1262 N N . ASP A 1 169 ? 17.289 -3.214 -29.823 1.00 94.38 169 ASP A N 1
ATOM 1263 C CA . ASP A 1 169 ? 16.587 -4.489 -29.961 1.00 94.38 169 ASP A CA 1
ATOM 1264 C C . ASP A 1 169 ? 15.202 -4.305 -30.601 1.00 94.38 169 ASP A C 1
ATOM 1266 O O . ASP A 1 169 ? 14.844 -5.028 -31.535 1.00 94.38 169 ASP A O 1
ATOM 1270 N N . ALA A 1 170 ? 14.434 -3.294 -30.176 1.00 94.88 170 ALA A N 1
ATOM 1271 C CA . ALA A 1 170 ? 13.104 -3.004 -30.721 1.00 94.88 170 ALA A CA 1
ATOM 1272 C C . ALA A 1 170 ? 13.141 -2.639 -32.212 1.00 94.88 170 ALA A C 1
ATOM 1274 O O . ALA A 1 170 ? 12.274 -3.059 -32.982 1.00 94.88 170 ALA A O 1
ATOM 1275 N N . LEU A 1 171 ? 14.176 -1.914 -32.647 1.00 94.25 171 LEU A N 1
ATOM 1276 C CA . LEU A 1 171 ? 14.409 -1.606 -34.059 1.00 94.25 171 LEU A CA 1
ATOM 1277 C C . LEU A 1 171 ? 15.002 -2.790 -34.834 1.00 94.25 171 LEU A C 1
ATOM 1279 O O . LEU A 1 171 ? 15.157 -2.695 -36.056 1.00 94.25 171 LEU A O 1
ATOM 1283 N N . LYS A 1 172 ? 15.297 -3.911 -34.160 1.00 93.50 172 LYS A N 1
ATOM 1284 C CA . LYS A 1 172 ? 15.918 -5.125 -34.712 1.00 93.50 172 LYS A CA 1
ATOM 1285 C C . LYS A 1 172 ? 17.216 -4.805 -35.452 1.00 93.50 172 LYS A C 1
ATOM 1287 O O . LYS A 1 172 ? 17.425 -5.253 -36.588 1.00 93.50 172 LYS A O 1
ATOM 1292 N N . LEU A 1 173 ? 18.035 -3.952 -34.844 1.00 93.81 173 LEU A N 1
ATOM 1293 C CA . LEU A 1 173 ? 19.374 -3.663 -35.334 1.00 93.81 173 LEU A CA 1
ATOM 1294 C C . LEU A 1 173 ? 20.306 -4.864 -35.079 1.00 93.81 173 LEU A C 1
ATOM 1296 O O . LEU A 1 173 ? 20.016 -5.700 -34.225 1.00 93.81 173 LEU A O 1
ATOM 1300 N N . PRO A 1 174 ? 21.419 -4.998 -35.820 1.00 95.81 174 PRO A N 1
ATOM 1301 C CA . PRO A 1 174 ? 22.256 -6.187 -35.735 1.00 95.81 174 PRO A CA 1
ATOM 1302 C C . PRO A 1 174 ? 22.996 -6.238 -34.396 1.00 95.81 174 PRO A C 1
ATOM 1304 O O . PRO A 1 174 ? 23.856 -5.397 -34.124 1.00 95.81 174 PRO A O 1
ATOM 1307 N N . GLU A 1 175 ? 22.703 -7.246 -33.571 1.00 94.00 175 GLU A N 1
ATOM 1308 C CA . GLU A 1 175 ? 23.377 -7.454 -32.279 1.00 94.00 175 GLU A CA 1
ATOM 1309 C C . GLU A 1 175 ? 24.899 -7.554 -32.437 1.00 94.00 175 GLU A C 1
ATOM 1311 O O . GLU A 1 175 ? 25.653 -7.055 -31.601 1.00 94.00 175 GLU A O 1
ATOM 1316 N N . GLU A 1 176 ? 25.362 -8.143 -33.543 1.00 94.69 176 GLU A N 1
ATOM 1317 C CA . GLU A 1 176 ? 26.785 -8.245 -33.862 1.00 94.69 176 GLU A CA 1
ATOM 1318 C C . GLU A 1 176 ? 27.440 -6.863 -33.998 1.00 94.69 176 GLU A C 1
ATOM 1320 O O . GLU A 1 176 ? 28.523 -6.653 -33.459 1.00 94.69 176 GLU A O 1
ATOM 1325 N N . SER A 1 177 ? 26.767 -5.886 -34.616 1.00 94.81 177 SER A N 1
ATOM 1326 C CA . SER A 1 177 ? 27.255 -4.502 -34.692 1.00 94.81 177 SER A CA 1
ATOM 1327 C C . SER A 1 177 ? 27.369 -3.868 -33.304 1.00 94.81 177 SER A C 1
ATOM 1329 O O . SER A 1 177 ? 28.379 -3.236 -32.995 1.00 94.81 177 SER A O 1
ATOM 1331 N N . ARG A 1 178 ? 26.374 -4.073 -32.427 1.00 94.31 178 ARG A N 1
ATOM 1332 C CA . ARG A 1 178 ? 26.413 -3.565 -31.042 1.00 94.31 178 ARG A CA 1
ATOM 1333 C C . ARG A 1 178 ? 27.533 -4.217 -30.239 1.00 94.31 178 ARG A C 1
ATOM 1335 O O . ARG A 1 178 ? 28.221 -3.533 -29.483 1.00 94.31 178 ARG A O 1
ATOM 1342 N N . LYS A 1 179 ? 27.730 -5.522 -30.413 1.00 94.38 179 LYS A N 1
ATOM 1343 C CA . LYS A 1 179 ? 28.802 -6.277 -29.768 1.00 94.38 179 LYS A CA 1
ATOM 1344 C C . LYS A 1 179 ? 30.177 -5.830 -30.260 1.00 94.38 179 LYS A C 1
ATOM 1346 O O . LYS A 1 179 ? 31.020 -5.493 -29.440 1.00 94.38 179 LYS A O 1
ATOM 1351 N N . ASN A 1 180 ? 30.384 -5.742 -31.572 1.00 94.69 180 ASN A N 1
ATOM 1352 C CA . ASN A 1 180 ? 31.639 -5.274 -32.165 1.00 94.69 180 ASN A CA 1
ATOM 1353 C C . ASN A 1 180 ? 31.971 -3.841 -31.730 1.00 94.69 180 ASN A C 1
ATOM 1355 O O . ASN A 1 180 ? 33.132 -3.528 -31.467 1.00 94.69 180 ASN A O 1
ATOM 1359 N N . PHE A 1 181 ? 30.963 -2.983 -31.580 1.00 95.38 181 PHE A N 1
ATOM 1360 C CA . PHE A 1 181 ? 31.151 -1.660 -30.999 1.00 95.38 181 PHE A CA 1
ATOM 1361 C C . PHE A 1 181 ? 31.595 -1.726 -29.528 1.00 95.38 181 PHE A C 1
ATOM 1363 O O . PHE A 1 181 ? 32.581 -1.087 -29.166 1.00 95.38 181 PHE A O 1
ATOM 1370 N N . LYS A 1 182 ? 30.912 -2.516 -28.687 1.00 92.75 182 LYS A N 1
ATOM 1371 C CA . LYS A 1 182 ? 31.236 -2.657 -27.253 1.00 92.75 182 LYS A CA 1
ATOM 1372 C C . LYS A 1 182 ? 32.617 -3.297 -27.022 1.00 92.75 182 LYS A C 1
ATOM 1374 O O . LYS A 1 182 ? 33.353 -2.832 -26.155 1.00 92.75 182 LYS A O 1
ATOM 1379 N N . ASP A 1 183 ? 32.977 -4.312 -27.806 1.00 95.38 183 ASP A N 1
ATOM 1380 C CA . ASP A 1 183 ? 34.195 -5.112 -27.615 1.00 95.38 183 ASP A CA 1
ATOM 1381 C C . ASP A 1 183 ? 35.421 -4.508 -28.317 1.00 95.38 183 ASP A C 1
ATOM 1383 O O . ASP A 1 183 ? 36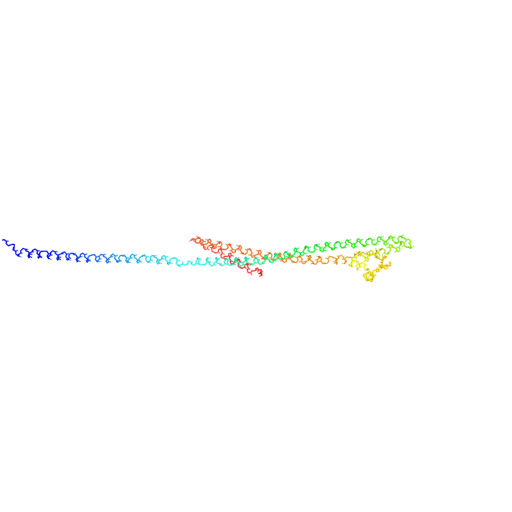.534 -4.562 -27.793 1.00 95.38 183 ASP A O 1
ATOM 1387 N N . LEU A 1 184 ? 35.231 -3.954 -29.519 1.00 94.38 184 LEU A N 1
ATOM 1388 C CA . LEU A 1 184 ? 36.320 -3.564 -30.424 1.00 94.38 184 LEU A CA 1
ATOM 1389 C C . LEU A 1 184 ? 36.279 -2.082 -30.822 1.00 94.38 184 LEU A C 1
ATOM 1391 O O . LEU A 1 184 ? 37.194 -1.612 -31.496 1.00 94.38 184 LEU A O 1
ATOM 1395 N N . GLY A 1 185 ? 35.236 -1.337 -30.440 1.00 92.75 185 GLY A N 1
ATOM 1396 C CA . GLY A 1 185 ? 35.045 0.053 -30.859 1.00 92.75 185 GLY A CA 1
ATOM 1397 C C . GLY A 1 185 ? 34.723 0.208 -32.347 1.00 92.75 185 GLY A C 1
ATOM 1398 O O . GLY A 1 185 ? 34.886 1.299 -32.888 1.00 92.75 185 GLY A O 1
ATOM 1399 N N . ILE A 1 186 ? 34.298 -0.867 -33.022 1.00 93.25 186 ILE A N 1
ATOM 1400 C CA . ILE A 1 186 ? 33.957 -0.833 -34.447 1.00 93.25 186 ILE A CA 1
ATOM 1401 C C . ILE A 1 186 ? 32.573 -0.205 -34.612 1.00 93.25 186 ILE A C 1
ATOM 1403 O O . ILE A 1 186 ? 31.572 -0.725 -34.124 1.00 93.25 186 ILE A O 1
ATOM 1407 N N . GLU A 1 187 ? 32.526 0.920 -35.315 1.00 93.44 187 GLU A N 1
ATOM 1408 C CA . GLU A 1 187 ? 31.327 1.736 -35.508 1.00 93.44 187 GLU A CA 1
ATOM 1409 C C . GLU A 1 187 ? 30.666 1.461 -36.862 1.00 93.44 187 GLU A C 1
ATOM 1411 O O . GLU A 1 187 ? 30.603 2.331 -37.735 1.00 93.44 187 GLU A O 1
ATOM 1416 N N . ASP A 1 188 ? 30.200 0.228 -37.048 1.00 93.00 188 ASP A N 1
ATOM 1417 C CA . ASP A 1 188 ? 29.635 -0.209 -38.321 1.00 93.00 188 ASP A CA 1
ATOM 1418 C C . ASP A 1 188 ? 28.291 -0.923 -38.150 1.00 93.00 188 ASP A C 1
ATOM 1420 O O . ASP A 1 188 ? 28.176 -1.946 -37.469 1.00 93.00 188 ASP A O 1
ATOM 1424 N N . ILE A 1 189 ? 27.268 -0.364 -38.792 1.00 95.81 189 ILE A N 1
ATOM 1425 C CA . ILE A 1 189 ? 25.987 -1.013 -39.059 1.00 95.81 189 ILE A CA 1
ATOM 1426 C C . ILE A 1 189 ? 25.901 -1.143 -40.584 1.00 95.81 189 ILE A C 1
ATOM 1428 O O . ILE A 1 189 ? 26.047 -0.126 -41.269 1.00 95.81 189 ILE A O 1
ATOM 1432 N N . PRO A 1 190 ? 25.637 -2.346 -41.128 1.00 95.50 190 PRO A N 1
ATOM 1433 C CA . PRO A 1 190 ? 25.541 -2.547 -42.568 1.00 95.50 190 PRO A CA 1
ATOM 1434 C C . PRO A 1 190 ? 24.568 -1.564 -43.225 1.00 95.50 190 PRO A C 1
ATOM 1436 O O . PRO A 1 190 ? 23.446 -1.373 -42.746 1.00 95.50 190 PRO A O 1
ATOM 1439 N N . GLU A 1 191 ? 24.979 -0.978 -44.355 1.00 93.44 191 GLU A N 1
ATOM 1440 C CA . GLU A 1 191 ? 24.194 0.040 -45.069 1.00 93.44 191 GLU A CA 1
ATOM 1441 C C . GLU A 1 191 ? 22.773 -0.458 -45.373 1.00 93.44 191 GLU A C 1
ATOM 1443 O O . GLU A 1 191 ? 21.800 0.254 -45.157 1.00 93.44 191 GLU A O 1
ATOM 1448 N N . GLU A 1 192 ? 22.640 -1.710 -45.804 1.00 93.62 192 GLU A N 1
ATOM 1449 C CA . GLU A 1 192 ? 21.357 -2.357 -46.106 1.00 93.62 192 GLU A CA 1
ATOM 1450 C C . GLU A 1 192 ? 20.378 -2.291 -44.926 1.00 93.62 192 GLU A C 1
ATOM 1452 O O . GLU A 1 192 ? 19.186 -2.040 -45.113 1.00 93.62 192 GLU A O 1
ATOM 1457 N N . VAL A 1 193 ? 20.890 -2.455 -43.704 1.00 94.62 193 VAL A N 1
ATOM 1458 C CA . VAL A 1 193 ? 20.094 -2.406 -42.475 1.00 94.62 193 VAL A CA 1
ATOM 1459 C C . VAL A 1 193 ? 19.725 -0.967 -42.122 1.00 94.62 193 VAL A C 1
ATOM 1461 O O . VAL A 1 193 ? 18.576 -0.707 -41.764 1.00 94.62 193 VAL A O 1
ATOM 1464 N N . LEU A 1 194 ? 20.653 -0.015 -42.281 1.00 94.25 194 LEU A N 1
ATOM 1465 C CA . LEU A 1 194 ? 20.357 1.414 -42.116 1.00 94.25 194 LEU A CA 1
ATOM 1466 C C . LEU A 1 194 ? 19.304 1.905 -43.116 1.00 94.25 194 LEU A C 1
ATOM 1468 O O . LEU A 1 194 ? 18.477 2.750 -42.794 1.00 94.25 194 LEU A O 1
ATOM 1472 N N . LEU A 1 195 ? 19.303 1.394 -44.342 1.00 93.31 195 LEU A N 1
ATOM 1473 C CA . LEU A 1 195 ? 18.283 1.759 -45.321 1.00 93.31 195 LEU A CA 1
ATOM 1474 C C . LEU A 1 195 ? 16.911 1.167 -44.966 1.00 93.31 195 LEU A C 1
ATOM 1476 O O . LEU A 1 195 ? 15.890 1.810 -45.216 1.00 93.31 195 LEU A O 1
ATOM 1480 N N . ASP A 1 196 ? 16.875 -0.026 -44.370 1.00 92.38 196 ASP A N 1
ATOM 1481 C CA . ASP A 1 196 ? 15.630 -0.68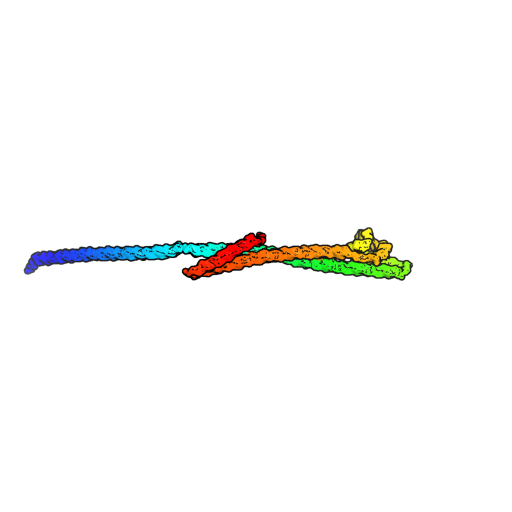1 -43.958 1.00 92.38 196 ASP A CA 1
ATOM 1482 C C . ASP A 1 196 ? 15.021 -0.074 -42.681 1.00 92.38 196 ASP A C 1
ATOM 1484 O O . ASP A 1 196 ? 13.797 0.003 -42.563 1.00 92.38 196 ASP A O 1
ATOM 1488 N N . ILE A 1 197 ? 15.841 0.436 -41.750 1.00 90.00 197 ILE A N 1
ATOM 1489 C CA . ILE A 1 197 ? 15.358 0.978 -40.463 1.00 90.00 197 ILE A CA 1
ATOM 1490 C C . ILE A 1 197 ? 14.415 2.174 -40.612 1.00 90.00 197 ILE A C 1
ATOM 1492 O O . ILE A 1 197 ? 13.584 2.419 -39.745 1.00 90.00 197 ILE A O 1
ATOM 1496 N N . GLN A 1 198 ? 14.477 2.890 -41.735 1.00 83.19 198 GLN A N 1
ATOM 1497 C CA . GLN A 1 198 ? 13.560 3.994 -42.037 1.00 83.19 198 GLN A CA 1
ATOM 1498 C C . GLN A 1 198 ? 12.099 3.552 -42.162 1.00 83.19 198 GLN A C 1
ATOM 1500 O O . GLN A 1 198 ? 11.197 4.383 -42.140 1.00 83.19 198 GLN A O 1
ATOM 1505 N N . ARG A 1 199 ? 11.862 2.250 -42.348 1.00 85.12 199 ARG A N 1
ATOM 1506 C CA . ARG A 1 199 ? 10.525 1.650 -42.434 1.00 85.12 199 ARG A CA 1
ATOM 1507 C C . ARG A 1 199 ? 10.072 1.061 -41.102 1.00 85.12 199 ARG A C 1
ATOM 1509 O O . ARG A 1 199 ? 9.006 0.454 -41.046 1.00 85.12 199 ARG A O 1
ATOM 1516 N N . ARG A 1 200 ? 10.901 1.179 -40.064 1.00 87.88 200 ARG A N 1
ATOM 1517 C CA . ARG A 1 200 ? 10.668 0.613 -38.741 1.00 87.88 200 ARG A CA 1
ATOM 1518 C C . ARG A 1 200 ? 10.374 1.748 -37.766 1.00 87.88 200 ARG A C 1
ATOM 1520 O O . ARG A 1 200 ? 11.125 2.717 -37.663 1.00 87.88 200 ARG A O 1
ATOM 1527 N N . GLU A 1 201 ? 9.279 1.596 -37.043 1.00 88.69 201 GLU A N 1
ATOM 1528 C CA . GLU A 1 201 ? 8.916 2.431 -35.903 1.00 88.69 201 GLU A CA 1
ATOM 1529 C C . GLU A 1 201 ? 8.980 1.572 -34.640 1.00 88.69 201 GLU A C 1
ATOM 1531 O O . GLU A 1 201 ? 8.929 0.339 -34.713 1.00 88.69 201 GLU A O 1
ATOM 1536 N N . PHE A 1 202 ? 9.112 2.212 -33.479 1.00 95.06 202 PHE A N 1
ATOM 1537 C CA . PHE A 1 202 ? 8.982 1.496 -32.216 1.00 95.06 202 PHE A CA 1
ATOM 1538 C C . PHE A 1 202 ? 7.573 0.920 -32.107 1.00 95.06 202 PHE A C 1
ATOM 1540 O O . PHE A 1 202 ? 6.594 1.639 -32.301 1.00 95.06 202 PHE A O 1
ATOM 1547 N N . SER A 1 203 ? 7.481 -0.377 -31.822 1.00 93.94 203 SER A N 1
ATOM 1548 C CA . SER A 1 203 ? 6.199 -1.064 -31.739 1.00 93.94 203 SER A CA 1
ATOM 1549 C C . SER A 1 203 ? 5.498 -0.811 -30.406 1.00 93.94 203 SER A C 1
ATOM 1551 O O . SER A 1 203 ? 6.119 -0.396 -29.423 1.00 93.94 203 SER A O 1
ATOM 1553 N N . ASP A 1 204 ? 4.207 -1.128 -30.347 1.00 95.44 204 ASP A N 1
ATOM 1554 C CA . ASP A 1 204 ? 3.434 -1.078 -29.104 1.00 95.44 204 ASP A CA 1
ATOM 1555 C C . ASP A 1 204 ? 4.047 -1.976 -28.018 1.00 95.44 204 ASP A C 1
ATOM 1557 O O . ASP A 1 204 ? 4.016 -1.622 -26.838 1.00 95.44 204 ASP A O 1
ATOM 1561 N N . GLU A 1 205 ? 4.675 -3.099 -28.395 1.00 95.06 205 GLU A N 1
ATOM 1562 C CA . GLU A 1 205 ? 5.374 -3.967 -27.4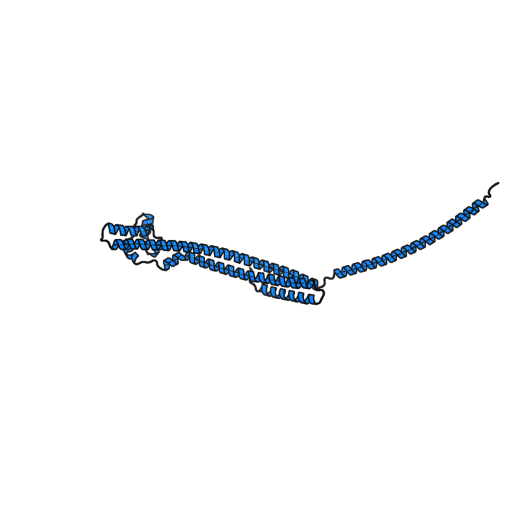42 1.00 95.06 205 GLU A CA 1
ATOM 1563 C C . GLU A 1 205 ? 6.582 -3.281 -26.794 1.00 95.06 205 GLU A C 1
ATOM 1565 O O . GLU A 1 205 ? 6.823 -3.501 -25.608 1.00 95.06 205 GLU A O 1
ATOM 1570 N N . TYR A 1 206 ? 7.314 -2.427 -27.520 1.00 96.31 206 TYR A N 1
ATOM 1571 C CA . TYR A 1 206 ? 8.407 -1.642 -26.934 1.00 96.31 206 TYR A CA 1
ATOM 1572 C C . TYR A 1 206 ? 7.872 -0.678 -25.872 1.00 96.31 206 TYR A C 1
ATOM 1574 O O . TYR A 1 206 ? 8.360 -0.675 -24.741 1.00 96.31 206 TYR A O 1
ATOM 1582 N N . TYR A 1 207 ? 6.823 0.089 -26.187 1.00 96.50 207 TYR A N 1
ATOM 1583 C CA . TYR A 1 207 ? 6.219 1.010 -25.219 1.00 96.50 207 TYR A CA 1
ATOM 1584 C C . TYR A 1 207 ? 5.645 0.261 -24.010 1.00 96.50 207 TYR A C 1
ATOM 1586 O O . TYR A 1 207 ? 5.859 0.668 -22.867 1.00 96.50 207 TYR A O 1
ATOM 1594 N N . ALA A 1 208 ? 4.967 -0.865 -24.240 1.00 96.81 208 ALA A N 1
ATOM 1595 C CA . ALA A 1 208 ? 4.437 -1.703 -23.171 1.00 96.81 208 ALA A CA 1
ATOM 1596 C C . ALA A 1 208 ? 5.551 -2.258 -22.268 1.00 96.81 208 ALA A C 1
ATOM 1598 O O . ALA A 1 208 ? 5.410 -2.221 -21.045 1.00 96.81 208 ALA A O 1
ATOM 1599 N N . ALA A 1 209 ? 6.665 -2.718 -22.847 1.00 96.75 209 ALA A N 1
ATOM 1600 C CA . ALA A 1 209 ? 7.822 -3.197 -22.096 1.00 96.75 209 ALA A CA 1
ATOM 1601 C C . ALA A 1 209 ? 8.455 -2.081 -21.251 1.00 96.75 209 ALA A C 1
ATOM 1603 O O . ALA A 1 209 ? 8.767 -2.298 -20.081 1.00 96.75 209 ALA A O 1
ATOM 1604 N N . MET A 1 210 ? 8.565 -0.870 -21.804 1.00 97.25 210 MET A N 1
ATOM 1605 C CA . MET A 1 210 ? 9.115 0.295 -21.107 1.00 97.25 210 MET A CA 1
ATOM 1606 C C . MET A 1 210 ? 8.306 0.691 -19.862 1.00 97.25 210 MET A C 1
ATOM 1608 O O . MET A 1 210 ? 8.896 1.063 -18.849 1.00 97.25 210 MET A O 1
ATOM 1612 N N . TYR A 1 211 ? 6.975 0.569 -19.896 1.00 97.81 211 TYR A N 1
ATOM 1613 C CA . TYR A 1 211 ? 6.115 0.831 -18.730 1.00 97.81 211 TYR A CA 1
ATOM 1614 C C . TYR A 1 211 ? 5.796 -0.412 -17.894 1.00 97.81 211 TYR A C 1
ATOM 1616 O O . TYR A 1 211 ? 5.061 -0.310 -16.914 1.00 97.81 211 TYR A O 1
ATOM 1624 N N . ALA A 1 212 ? 6.307 -1.597 -18.240 1.00 97.25 212 ALA A N 1
ATOM 1625 C CA . ALA A 1 212 ? 5.930 -2.833 -17.552 1.00 97.25 212 ALA A CA 1
ATOM 1626 C C . ALA A 1 212 ? 6.218 -2.759 -16.043 1.00 97.25 212 ALA A C 1
ATOM 1628 O O . ALA A 1 212 ? 5.373 -3.133 -15.229 1.00 97.25 212 ALA A O 1
ATOM 1629 N N . SER A 1 213 ? 7.375 -2.202 -15.675 1.00 94.69 213 SER A N 1
ATOM 1630 C CA . SER A 1 213 ? 7.794 -2.037 -14.280 1.00 94.69 213 SER A CA 1
ATOM 1631 C C . SER A 1 213 ? 6.912 -1.047 -13.504 1.00 94.69 213 SER A C 1
ATOM 1633 O O . SER A 1 213 ? 6.434 -1.369 -12.412 1.00 94.69 213 SER A O 1
ATOM 1635 N N . SER A 1 214 ? 6.615 0.123 -14.086 1.00 98.00 214 SER A N 1
ATOM 1636 C CA . SER A 1 214 ? 5.756 1.123 -13.438 1.00 98.00 214 SER A CA 1
ATOM 1637 C C . SER A 1 214 ? 4.312 0.635 -13.317 1.00 98.00 214 SER A C 1
ATOM 1639 O O . SER A 1 214 ? 3.675 0.831 -12.282 1.00 98.00 214 SER A O 1
ATOM 1641 N N . ASN A 1 215 ? 3.803 -0.061 -14.336 1.00 98.12 215 ASN A N 1
ATOM 1642 C CA . ASN A 1 215 ? 2.470 -0.657 -14.325 1.00 98.12 215 ASN A CA 1
ATOM 1643 C C . ASN A 1 215 ? 2.352 -1.758 -13.267 1.00 98.12 215 ASN A C 1
ATOM 1645 O O . ASN A 1 215 ? 1.346 -1.803 -12.557 1.00 98.12 215 ASN A O 1
ATOM 1649 N N . ALA A 1 216 ? 3.377 -2.604 -13.120 1.00 97.69 216 ALA A N 1
ATOM 1650 C CA . ALA A 1 216 ? 3.414 -3.631 -12.083 1.00 97.69 216 ALA A CA 1
ATOM 1651 C C . ALA A 1 216 ? 3.354 -3.010 -10.678 1.00 97.69 216 ALA A C 1
ATOM 1653 O O . ALA A 1 216 ? 2.497 -3.391 -9.880 1.00 97.69 216 ALA A O 1
ATOM 1654 N N . ARG A 1 217 ? 4.171 -1.983 -10.401 1.00 97.62 217 ARG A N 1
ATOM 1655 C CA . ARG A 1 217 ? 4.130 -1.265 -9.112 1.00 97.62 217 ARG A CA 1
ATOM 1656 C C . ARG A 1 217 ? 2.828 -0.509 -8.882 1.00 97.62 217 ARG A C 1
ATOM 1658 O O . ARG A 1 217 ? 2.337 -0.462 -7.760 1.00 97.62 217 ARG A O 1
ATOM 1665 N N . SER A 1 218 ? 2.249 0.077 -9.929 1.00 98.31 218 SER A N 1
ATOM 1666 C CA . SER A 1 218 ? 0.946 0.740 -9.829 1.00 98.31 218 SER A CA 1
ATOM 1667 C C . SER A 1 218 ? -0.158 -0.256 -9.470 1.00 98.31 218 SER A C 1
ATOM 1669 O O . SER A 1 218 ? -1.042 0.067 -8.677 1.00 98.31 218 SER A O 1
ATOM 1671 N N . LEU A 1 219 ? -0.103 -1.475 -10.015 1.00 98.31 219 LEU A N 1
ATOM 1672 C CA . LEU A 1 219 ? -1.036 -2.543 -9.664 1.00 98.31 219 LEU A CA 1
ATOM 1673 C C . LEU A 1 219 ? -0.853 -2.991 -8.208 1.00 98.31 219 LEU A C 1
ATOM 1675 O O . LEU A 1 219 ? -1.839 -3.080 -7.482 1.00 98.31 219 LEU A O 1
ATOM 1679 N N . GLU A 1 220 ? 0.387 -3.206 -7.770 1.00 97.81 220 GLU A N 1
ATOM 1680 C CA . GLU A 1 220 ? 0.700 -3.570 -6.382 1.00 97.81 220 GLU A CA 1
ATOM 1681 C C . GLU A 1 220 ? 0.264 -2.474 -5.393 1.00 97.81 220 GLU A C 1
ATOM 1683 O O . GLU A 1 220 ? -0.356 -2.756 -4.371 1.00 97.81 220 GLU A O 1
ATOM 1688 N N . SER A 1 221 ? 0.494 -1.202 -5.736 1.00 98.56 221 SER A N 1
ATOM 1689 C CA . SER A 1 221 ? 0.024 -0.047 -4.962 1.00 98.56 221 SER A CA 1
ATOM 1690 C C . SER A 1 221 ? -1.496 -0.067 -4.771 1.00 98.56 221 SER A C 1
ATOM 1692 O O . SER A 1 221 ? -1.977 0.146 -3.659 1.00 98.56 221 SER A O 1
ATOM 1694 N N . LYS A 1 222 ? -2.261 -0.372 -5.830 1.00 98.50 222 LYS A N 1
ATOM 1695 C CA . LYS A 1 222 ? -3.728 -0.483 -5.750 1.00 98.50 222 LYS A CA 1
ATOM 1696 C C . LYS A 1 222 ? -4.165 -1.633 -4.852 1.00 98.50 222 LYS A C 1
ATOM 1698 O O . LYS A 1 222 ? -5.061 -1.435 -4.041 1.00 98.50 222 LYS A O 1
ATOM 1703 N N . GLN A 1 223 ? -3.505 -2.786 -4.947 1.00 98.38 223 GLN A N 1
ATOM 1704 C CA . GLN A 1 223 ? -3.784 -3.926 -4.069 1.00 98.38 223 GLN A CA 1
ATOM 1705 C C . GLN A 1 223 ? -3.555 -3.556 -2.599 1.00 98.38 223 GLN A C 1
ATOM 1707 O O . GLN A 1 223 ? -4.436 -3.765 -1.771 1.00 98.38 223 GLN A O 1
ATOM 1712 N N . LYS A 1 224 ? -2.430 -2.902 -2.279 1.00 98.06 224 LYS A N 1
ATOM 1713 C CA . LYS A 1 224 ? -2.157 -2.411 -0.918 1.00 98.06 224 LYS A CA 1
ATOM 1714 C C . LYS A 1 224 ? -3.146 -1.353 -0.448 1.00 98.06 224 LYS A C 1
ATOM 1716 O O . LYS A 1 224 ? -3.531 -1.347 0.717 1.00 98.06 224 LYS A O 1
ATOM 1721 N N . PHE A 1 225 ? -3.596 -0.481 -1.341 1.00 98.50 225 PHE A N 1
ATOM 1722 C CA . PHE A 1 225 ? -4.631 0.488 -1.005 1.00 98.50 225 PHE A CA 1
ATOM 1723 C C . PHE A 1 225 ? -5.967 -0.195 -0.673 1.00 98.50 225 PHE A C 1
ATOM 1725 O O . PHE A 1 225 ? -6.620 0.179 0.299 1.00 98.50 225 PHE A O 1
ATOM 1732 N N . GLU A 1 226 ? -6.363 -1.205 -1.449 1.00 98.38 226 GLU A N 1
ATOM 1733 C CA . GLU A 1 226 ? -7.573 -1.996 -1.198 1.00 98.38 226 GLU A CA 1
ATOM 1734 C C . GLU A 1 226 ? -7.476 -2.783 0.117 1.00 98.38 226 GLU A C 1
ATOM 1736 O O . GLU A 1 226 ? -8.423 -2.753 0.904 1.00 98.38 226 GLU A O 1
ATOM 1741 N N . GLU A 1 227 ? -6.324 -3.402 0.404 1.00 97.56 227 GLU A N 1
ATOM 1742 C CA . GLU A 1 227 ? -6.034 -4.038 1.700 1.00 97.56 227 GLU A CA 1
ATOM 1743 C C . GLU A 1 227 ? -6.201 -3.040 2.859 1.00 97.56 227 GLU A C 1
ATOM 1745 O O . GLU A 1 227 ? -6.891 -3.331 3.838 1.00 97.56 227 GLU A O 1
ATOM 1750 N N . GLY A 1 228 ? -5.635 -1.834 2.727 1.00 98.06 228 GLY A N 1
ATOM 1751 C CA . GLY A 1 228 ? -5.757 -0.781 3.736 1.00 98.06 228 GLY A CA 1
ATOM 1752 C C . GLY A 1 228 ? -7.190 -0.286 3.922 1.00 98.06 228 GLY A C 1
ATOM 1753 O O . GLY A 1 228 ? -7.644 -0.099 5.051 1.00 98.06 228 GLY A O 1
ATOM 1754 N N . SER A 1 229 ? -7.942 -0.143 2.830 1.00 98.06 229 SER A N 1
ATOM 1755 C CA . SER A 1 229 ? -9.358 0.232 2.871 1.00 98.06 229 SER A CA 1
ATOM 1756 C C . SER A 1 229 ? -10.220 -0.831 3.537 1.00 98.06 229 SER A C 1
ATOM 1758 O O . SER A 1 229 ? -11.135 -0.483 4.288 1.00 98.06 229 SER A O 1
ATOM 1760 N N . HIS A 1 230 ? -9.944 -2.106 3.276 1.00 97.75 230 HIS A N 1
ATOM 1761 C CA . HIS A 1 230 ? -10.636 -3.211 3.923 1.00 97.75 230 HIS A CA 1
ATOM 1762 C C . HIS A 1 230 ? -10.359 -3.222 5.430 1.00 97.75 230 HIS A C 1
ATOM 1764 O O . HIS A 1 230 ? -11.297 -3.235 6.227 1.00 97.75 230 HIS A O 1
ATOM 1770 N N . ALA A 1 231 ? -9.083 -3.122 5.819 1.00 97.31 231 ALA A N 1
ATOM 1771 C CA . ALA A 1 231 ? -8.670 -3.063 7.218 1.00 97.31 231 ALA A CA 1
ATOM 1772 C C . ALA A 1 231 ? -9.303 -1.874 7.959 1.00 97.31 231 ALA A C 1
ATOM 1774 O O . ALA A 1 231 ? -9.837 -2.043 9.052 1.00 97.31 231 ALA A O 1
ATOM 1775 N N . ASN A 1 232 ? -9.327 -0.689 7.339 1.00 97.31 232 ASN A N 1
ATOM 1776 C CA . ASN A 1 232 ? -9.975 0.485 7.923 1.00 97.31 232 ASN A CA 1
ATOM 1777 C C . ASN A 1 232 ? -11.467 0.233 8.186 1.00 97.31 232 ASN A C 1
ATOM 1779 O O . ASN A 1 232 ? -11.961 0.499 9.279 1.00 97.31 232 ASN A O 1
ATOM 1783 N N . GLY A 1 233 ? -12.179 -0.324 7.200 1.00 96.69 233 GLY A N 1
ATOM 1784 C CA . GLY A 1 233 ? -13.596 -0.658 7.349 1.00 96.69 233 GLY A CA 1
ATOM 1785 C C . GLY A 1 233 ? -13.851 -1.682 8.457 1.00 96.69 233 GLY A C 1
ATOM 1786 O O . GLY A 1 233 ? -14.774 -1.507 9.253 1.00 96.69 233 GLY A O 1
ATOM 1787 N N . ALA A 1 234 ? -13.014 -2.718 8.559 1.00 96.19 234 ALA A N 1
ATOM 1788 C CA . ALA A 1 234 ? -13.095 -3.703 9.635 1.00 96.19 234 ALA A CA 1
ATOM 1789 C C . ALA A 1 234 ? -12.904 -3.053 11.020 1.00 96.19 234 ALA A C 1
ATOM 1791 O O . ALA A 1 234 ? -13.699 -3.293 11.934 1.00 96.19 234 ALA A O 1
ATOM 1792 N N . GLY A 1 235 ? -11.916 -2.163 11.160 1.00 96.38 235 GLY A N 1
ATOM 1793 C CA . GLY A 1 235 ? -11.646 -1.423 12.396 1.00 96.38 235 GLY A CA 1
ATOM 1794 C C . GLY A 1 235 ? -12.782 -0.489 12.823 1.00 96.38 235 GLY A C 1
ATOM 1795 O O . GLY A 1 235 ? -13.107 -0.425 14.016 1.00 96.38 235 GLY A O 1
ATOM 1796 N N . ASP A 1 236 ? -13.435 0.176 11.867 1.00 97.62 236 ASP A N 1
ATOM 1797 C CA . ASP A 1 236 ? -14.578 1.065 12.117 1.00 97.62 236 ASP A CA 1
ATOM 1798 C C . ASP A 1 236 ? -15.760 0.315 12.755 1.00 97.62 236 ASP A C 1
ATOM 1800 O O . ASP A 1 236 ? -16.418 0.831 13.667 1.00 97.62 236 ASP A O 1
ATOM 1804 N N . TYR A 1 237 ? -16.011 -0.934 12.347 1.00 97.38 237 TYR A N 1
ATOM 1805 C CA . TYR A 1 237 ? -17.085 -1.745 12.926 1.00 97.38 237 TYR A CA 1
ATOM 1806 C C . TYR A 1 237 ? -16.844 -2.092 14.401 1.00 97.38 237 TYR A C 1
ATOM 1808 O O . TYR A 1 237 ? -17.802 -2.099 15.184 1.00 97.38 237 TYR A O 1
ATOM 1816 N N . PHE A 1 238 ? -15.592 -2.331 14.807 1.00 97.69 238 PHE A N 1
ATOM 1817 C CA . PHE A 1 238 ? -15.251 -2.519 16.222 1.00 97.69 238 PHE A CA 1
ATOM 1818 C C . PHE A 1 238 ? -15.310 -1.211 17.007 1.00 97.69 238 PHE A C 1
ATOM 1820 O O . PHE A 1 238 ? -15.807 -1.208 18.135 1.00 97.69 238 PHE A O 1
ATOM 1827 N N . SER A 1 239 ? -14.884 -0.093 16.415 1.00 96.44 239 SER A N 1
ATOM 1828 C CA . SER A 1 239 ? -15.043 1.231 17.030 1.00 96.44 239 SER A CA 1
ATOM 1829 C C . SER A 1 239 ? -16.519 1.510 17.352 1.00 96.44 239 SER A C 1
ATOM 1831 O O . SER A 1 239 ? -16.867 1.861 18.485 1.00 96.44 239 SER A O 1
ATOM 1833 N N . LEU A 1 240 ? -17.419 1.210 16.406 1.00 96.81 240 LEU A N 1
ATOM 1834 C CA . LEU A 1 240 ? -18.866 1.305 16.607 1.00 96.81 240 LEU A CA 1
ATOM 1835 C C . LEU A 1 240 ? -19.372 0.383 17.732 1.00 96.81 240 LEU A C 1
ATOM 1837 O O . LEU A 1 240 ? -20.175 0.815 18.563 1.00 96.81 240 LEU A O 1
ATOM 1841 N N . ALA A 1 241 ? -18.885 -0.861 17.809 1.00 96.38 241 ALA A N 1
ATOM 1842 C CA . ALA A 1 241 ? -19.228 -1.767 18.909 1.00 96.38 241 ALA A CA 1
ATOM 1843 C C . ALA A 1 241 ? -18.803 -1.193 20.275 1.00 96.38 241 ALA A C 1
ATOM 1845 O O . ALA A 1 241 ? -19.577 -1.239 21.233 1.00 96.38 241 ALA A O 1
ATOM 1846 N N . GLY A 1 242 ? -17.618 -0.578 20.362 1.00 94.56 242 GLY A N 1
ATOM 1847 C CA . GLY A 1 242 ? -17.148 0.119 21.565 1.00 94.56 242 GLY A CA 1
ATOM 1848 C C . GLY A 1 242 ? -18.074 1.261 22.005 1.00 94.56 242 GLY A C 1
ATOM 1849 O O . GLY A 1 242 ? -18.368 1.405 23.199 1.00 94.56 242 GLY A O 1
ATOM 1850 N N . VAL A 1 243 ? -18.612 2.029 21.051 1.00 97.25 243 VAL A N 1
ATOM 1851 C CA . VAL A 1 243 ? -19.618 3.072 21.323 1.00 97.25 243 VAL A CA 1
ATOM 1852 C C . VAL A 1 243 ? -20.904 2.464 21.888 1.00 97.25 243 VAL A C 1
ATOM 1854 O O . VAL A 1 243 ? -21.435 2.970 22.881 1.00 97.25 243 VAL A O 1
ATOM 1857 N N . TYR A 1 244 ? -21.394 1.356 21.327 1.00 97.44 244 TYR A N 1
ATOM 1858 C CA . TYR A 1 244 ? -22.595 0.696 21.847 1.00 97.44 244 TYR A CA 1
ATOM 1859 C C . TYR A 1 244 ? -22.392 0.084 23.237 1.00 97.44 244 TYR A C 1
ATOM 1861 O O . TYR A 1 244 ? -23.279 0.205 24.086 1.00 97.44 244 TYR A O 1
ATOM 1869 N N . TYR A 1 245 ? -21.219 -0.485 23.531 1.00 96.69 245 TYR A N 1
ATOM 1870 C CA . TYR A 1 245 ? -20.904 -0.911 24.897 1.00 96.69 245 TYR A CA 1
ATOM 1871 C C . TYR A 1 245 ? -20.880 0.270 25.867 1.00 96.69 245 TYR A C 1
ATOM 1873 O O . TYR A 1 245 ? -21.443 0.169 26.955 1.00 96.69 245 TYR A O 1
ATOM 1881 N N . SER A 1 246 ? -20.332 1.417 25.462 1.00 96.50 246 SER A N 1
ATOM 1882 C CA . SER A 1 246 ? -20.355 2.641 26.276 1.00 96.50 246 SER A CA 1
ATOM 1883 C C . SER A 1 246 ? -21.784 3.126 26.548 1.00 96.50 246 SER A C 1
ATOM 1885 O O . SER A 1 246 ? -22.104 3.531 27.667 1.00 96.50 246 SER A O 1
ATOM 1887 N N . LEU A 1 247 ? -22.677 3.018 25.560 1.00 97.06 247 LEU A N 1
ATOM 1888 C CA . LEU A 1 247 ? -24.097 3.327 25.729 1.00 97.06 247 LEU A CA 1
ATOM 1889 C C . LEU A 1 247 ? -24.784 2.351 26.699 1.00 97.06 247 LEU A C 1
ATOM 1891 O O . LEU A 1 247 ? -25.562 2.775 27.555 1.00 97.06 247 LEU A O 1
ATOM 1895 N N . SER A 1 248 ? -24.461 1.058 26.616 1.00 95.62 248 SER A N 1
ATOM 1896 C CA . SER A 1 248 ? -24.923 0.056 27.585 1.00 95.62 248 SER A CA 1
ATOM 1897 C C . SER A 1 248 ? -24.465 0.394 29.009 1.00 95.62 248 SER A C 1
ATOM 1899 O O . SER A 1 248 ? -25.278 0.378 29.937 1.00 95.62 248 SER A O 1
ATOM 1901 N N . LEU A 1 249 ? -23.185 0.741 29.185 1.00 94.50 249 LEU A N 1
ATOM 1902 C CA . LEU A 1 249 ? -22.623 1.150 30.476 1.00 94.50 249 LEU A CA 1
ATOM 1903 C C . LEU A 1 249 ? -23.339 2.368 31.049 1.00 94.50 249 LEU A C 1
ATOM 1905 O O . LEU A 1 249 ? -23.676 2.389 32.230 1.00 94.50 249 LEU A O 1
ATOM 1909 N N . PHE A 1 250 ? -23.607 3.365 30.210 1.00 96.56 250 PHE A N 1
ATOM 1910 C CA . PHE A 1 250 ? -24.317 4.571 30.611 1.00 96.56 250 PHE A CA 1
ATOM 1911 C C . PHE A 1 250 ? -25.713 4.256 31.164 1.00 96.56 250 PHE A C 1
ATOM 1913 O O . PHE A 1 250 ? -26.058 4.702 32.261 1.00 96.56 250 PHE A O 1
ATOM 1920 N N . PHE A 1 251 ? -26.500 3.444 30.452 1.00 95.62 251 PHE A N 1
ATOM 1921 C CA . PHE A 1 251 ? -27.838 3.065 30.912 1.00 95.62 251 PHE A CA 1
ATOM 1922 C C . PHE A 1 251 ? -27.805 2.207 32.181 1.00 95.62 251 PHE A C 1
ATOM 1924 O O . PHE A 1 251 ? -28.595 2.447 33.095 1.00 95.62 251 PHE A O 1
ATOM 1931 N N . ALA A 1 252 ? -26.863 1.267 32.284 1.00 91.44 252 ALA A N 1
ATOM 1932 C CA . ALA A 1 252 ? -26.660 0.492 33.505 1.00 91.44 252 ALA A CA 1
ATOM 1933 C C . ALA A 1 252 ? -26.279 1.398 34.695 1.00 91.44 252 ALA A C 1
ATOM 1935 O O . ALA A 1 252 ? -26.870 1.289 35.769 1.00 91.44 252 ALA A O 1
ATOM 1936 N N . GLY A 1 253 ? -25.365 2.351 34.490 1.00 91.56 253 GLY A N 1
ATOM 1937 C CA . GLY A 1 253 ? -24.905 3.286 35.520 1.00 91.56 253 GLY A CA 1
ATOM 1938 C C . GLY A 1 253 ? -26.006 4.224 36.015 1.00 91.56 253 GLY A C 1
ATOM 1939 O O . GLY A 1 253 ? -26.167 4.405 37.220 1.00 91.56 253 GLY A O 1
ATOM 1940 N N . ILE A 1 254 ? -26.831 4.758 35.110 1.00 93.00 254 ILE A N 1
ATOM 1941 C CA . ILE A 1 254 ? -28.014 5.549 35.483 1.00 93.00 254 ILE A CA 1
ATOM 1942 C C . ILE A 1 254 ? -29.019 4.710 36.283 1.00 93.00 254 ILE A C 1
ATOM 1944 O O . ILE A 1 254 ? -29.660 5.230 37.199 1.00 93.00 254 ILE A O 1
ATOM 1948 N N . GLY A 1 255 ? -29.135 3.413 35.985 1.00 89.62 255 GLY A N 1
ATOM 1949 C CA . GLY A 1 255 ? -29.974 2.481 36.737 1.00 89.62 255 GLY A CA 1
ATOM 1950 C C . GLY A 1 255 ? -29.682 2.479 38.242 1.00 89.62 255 GLY A C 1
ATOM 1951 O O . GLY A 1 255 ? -30.624 2.407 39.027 1.00 89.62 255 GLY A O 1
ATOM 1952 N N . LEU A 1 256 ? -28.418 2.652 38.649 1.00 89.62 256 LEU A N 1
ATOM 1953 C CA . LEU A 1 256 ? -28.010 2.710 40.062 1.00 89.62 256 LEU A CA 1
ATOM 1954 C C . LEU A 1 256 ? -28.492 3.972 40.792 1.00 89.62 256 LEU A C 1
ATOM 1956 O O . LEU A 1 256 ? -28.631 3.966 42.011 1.00 89.62 256 LEU A O 1
ATOM 1960 N N . VAL A 1 257 ? -28.764 5.060 40.069 1.00 90.38 257 VAL A N 1
ATOM 1961 C CA . VAL A 1 257 ? -29.181 6.338 40.671 1.00 90.38 257 VAL A CA 1
ATOM 1962 C C . VAL A 1 257 ? -30.656 6.307 41.092 1.00 90.38 257 VAL A C 1
ATOM 1964 O O . VAL A 1 257 ? -31.069 7.012 42.016 1.00 90.38 257 VAL A O 1
ATOM 1967 N N . PHE A 1 258 ? -31.478 5.485 40.437 1.00 89.31 258 PHE A N 1
ATOM 1968 C CA . PHE A 1 258 ? -32.917 5.445 40.680 1.00 89.31 258 PHE A CA 1
ATOM 1969 C C . PHE A 1 258 ? -33.304 4.458 41.789 1.00 89.31 258 PHE A C 1
ATOM 1971 O O . PHE A 1 258 ? -33.006 3.271 41.732 1.00 89.31 258 PHE A O 1
ATOM 1978 N N . LYS A 1 259 ? -34.098 4.933 42.758 1.00 82.75 259 LYS A N 1
ATOM 1979 C CA . LYS A 1 259 ? -34.679 4.101 43.834 1.00 82.75 259 LYS A CA 1
ATOM 1980 C C . LYS A 1 259 ? -36.057 3.508 43.496 1.00 82.75 259 LYS A C 1
ATOM 1982 O O . LYS A 1 259 ? -36.648 2.794 44.298 1.00 82.75 259 LYS A O 1
ATOM 1987 N N . THR A 1 260 ? -36.607 3.821 42.322 1.00 89.56 260 THR A N 1
ATOM 1988 C CA . THR A 1 260 ? -37.944 3.389 41.873 1.00 89.56 260 THR A CA 1
ATOM 1989 C C . THR A 1 260 ? -37.865 2.260 40.845 1.00 89.56 260 THR A C 1
ATOM 1991 O O . THR A 1 260 ? -36.788 1.881 40.392 1.00 89.56 260 THR A O 1
ATOM 1994 N N . ARG A 1 261 ? -39.025 1.747 40.399 1.00 87.25 261 ARG A N 1
ATOM 1995 C CA . ARG A 1 261 ? -39.120 0.740 39.320 1.00 87.25 261 ARG A CA 1
ATOM 1996 C C . ARG A 1 261 ? -38.415 1.146 38.018 1.00 87.25 261 ARG A C 1
ATOM 1998 O O . ARG A 1 261 ? -38.080 0.270 37.228 1.00 87.25 261 ARG A O 1
ATOM 2005 N N . MET A 1 262 ? -38.139 2.437 37.825 1.00 89.06 262 MET A N 1
ATOM 2006 C CA . MET A 1 262 ? -37.386 2.948 36.680 1.00 89.06 262 MET A CA 1
ATOM 2007 C C . MET A 1 262 ? -35.962 2.370 36.588 1.00 89.06 262 MET A C 1
ATOM 2009 O O . MET A 1 262 ? -35.435 2.236 35.486 1.00 89.06 262 MET A O 1
ATOM 2013 N N . ARG A 1 263 ? -35.372 1.942 37.717 1.00 93.06 263 ARG A N 1
ATOM 2014 C CA . ARG A 1 263 ? -34.050 1.292 37.753 1.00 93.06 263 ARG A CA 1
ATOM 2015 C C . ARG A 1 263 ? -33.974 0.046 36.867 1.00 93.06 263 ARG A C 1
ATOM 2017 O O . ARG A 1 263 ? -33.003 -0.152 36.146 1.00 93.06 263 ARG A O 1
ATOM 2024 N N . TRP A 1 264 ? -35.054 -0.737 36.839 1.00 91.06 264 TRP A N 1
ATOM 2025 C CA . TRP A 1 264 ? -35.159 -1.935 36.007 1.00 91.06 264 TRP A CA 1
ATOM 2026 C C . TRP A 1 264 ? -35.345 -1.618 34.523 1.00 91.06 264 TRP A C 1
ATOM 2028 O O . TRP A 1 264 ? -34.848 -2.363 33.687 1.00 91.06 264 TRP A O 1
ATOM 2038 N N . ALA A 1 265 ? -36.020 -0.515 34.186 1.00 93.94 265 ALA A N 1
ATOM 2039 C CA . ALA A 1 265 ? -36.194 -0.102 32.794 1.00 93.94 265 ALA A CA 1
ATOM 2040 C C . ALA A 1 265 ? -34.849 0.283 32.157 1.00 93.94 265 ALA A C 1
ATOM 2042 O O . ALA A 1 265 ? -34.529 -0.181 31.065 1.00 93.94 265 ALA A O 1
ATOM 2043 N N . PHE A 1 266 ? -34.036 1.070 32.868 1.00 94.62 266 PHE A N 1
ATOM 2044 C CA . PHE A 1 266 ? -32.695 1.444 32.413 1.00 94.62 266 PHE A CA 1
ATOM 2045 C C . PHE A 1 266 ? -31.730 0.257 32.381 1.00 94.62 266 PHE A C 1
ATOM 2047 O O . PHE A 1 266 ? -31.017 0.087 31.394 1.00 94.62 266 PHE A O 1
ATOM 2054 N N . PHE A 1 267 ? -31.765 -0.607 33.401 1.00 94.19 267 PHE A N 1
ATOM 2055 C CA . PHE A 1 267 ? -30.991 -1.848 33.394 1.00 94.19 267 PHE A CA 1
ATOM 2056 C C . PHE A 1 267 ? -31.340 -2.731 32.187 1.00 94.19 267 PHE A C 1
ATOM 2058 O O . PHE A 1 267 ? -30.439 -3.181 31.484 1.00 94.19 267 PHE A O 1
ATOM 2065 N N . LEU A 1 268 ? -32.632 -2.939 31.900 1.00 95.12 268 LEU A N 1
ATOM 2066 C CA . LEU A 1 268 ? -33.070 -3.754 30.765 1.00 95.12 268 LEU A CA 1
ATOM 2067 C C . LEU A 1 268 ? -32.639 -3.141 29.427 1.00 95.12 268 LEU A C 1
ATOM 2069 O O . LEU A 1 268 ? -32.177 -3.867 28.551 1.00 95.12 268 LEU A O 1
ATOM 2073 N N . ALA A 1 269 ? -32.747 -1.818 29.276 1.00 96.38 269 ALA A N 1
ATOM 2074 C CA . ALA A 1 269 ? -32.274 -1.124 28.081 1.00 96.38 269 ALA A CA 1
ATOM 2075 C C . ALA A 1 269 ? -30.765 -1.332 27.867 1.00 96.38 269 ALA A C 1
ATOM 2077 O O . ALA A 1 269 ? -30.352 -1.718 26.774 1.00 96.38 269 ALA A O 1
ATOM 2078 N N . GLY A 1 270 ? -29.957 -1.157 28.920 1.00 95.81 270 GLY A N 1
ATOM 2079 C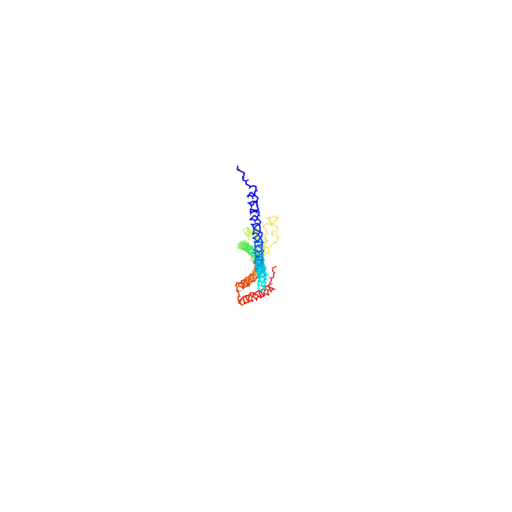 CA . GLY A 1 270 ? -28.521 -1.442 28.879 1.00 95.81 270 GLY A CA 1
ATOM 2080 C C . GLY A 1 270 ? -28.232 -2.901 28.521 1.00 95.81 270 GLY A C 1
ATOM 2081 O O . GLY A 1 270 ? -27.470 -3.167 27.598 1.00 95.81 270 GLY A O 1
ATOM 2082 N N . ALA A 1 271 ? -28.909 -3.853 29.169 1.00 97.00 271 ALA A N 1
ATOM 2083 C CA . ALA A 1 271 ? -28.726 -5.283 28.923 1.00 97.00 271 ALA A CA 1
ATOM 2084 C C . ALA A 1 271 ? -29.072 -5.698 27.480 1.00 97.00 271 ALA A C 1
ATOM 2086 O O . ALA A 1 271 ? -28.363 -6.512 26.889 1.00 97.00 271 ALA A O 1
ATOM 2087 N N . VAL A 1 272 ? -30.128 -5.126 26.891 1.00 98.06 272 VAL A N 1
ATOM 2088 C CA . VAL A 1 272 ? -30.504 -5.374 25.487 1.00 98.06 272 VAL A CA 1
ATOM 2089 C C . VAL A 1 272 ? -29.447 -4.825 24.532 1.00 98.06 272 VAL A C 1
ATOM 2091 O O . VAL A 1 272 ? -29.054 -5.527 23.601 1.00 98.06 272 VAL A O 1
ATOM 2094 N N . ILE A 1 273 ? -28.954 -3.605 24.773 1.00 97.94 273 ILE A N 1
ATOM 2095 C CA . ILE A 1 273 ? -27.879 -3.011 23.965 1.00 97.94 273 ILE A CA 1
ATOM 2096 C C . ILE A 1 273 ? -26.612 -3.860 24.075 1.00 97.94 273 ILE A C 1
ATOM 2098 O O . ILE A 1 273 ? -26.015 -4.178 23.049 1.00 97.94 273 ILE A O 1
ATOM 2102 N N . PHE A 1 274 ? -26.232 -4.277 25.287 1.00 97.88 274 PHE A N 1
ATOM 2103 C CA . PHE A 1 274 ? -25.087 -5.158 25.515 1.00 97.88 274 PHE A CA 1
ATOM 2104 C C . PHE A 1 274 ? -25.212 -6.452 24.709 1.00 97.88 274 PHE A C 1
ATOM 2106 O O . PHE A 1 274 ? -24.352 -6.741 23.883 1.00 97.88 274 PHE A O 1
ATOM 2113 N N . ALA A 1 275 ? -26.312 -7.190 24.889 1.00 97.94 275 ALA A N 1
ATOM 2114 C CA . ALA A 1 275 ? -26.524 -8.466 24.213 1.00 97.94 275 ALA A CA 1
ATOM 2115 C C . ALA A 1 275 ? -26.535 -8.312 22.683 1.00 97.94 275 ALA A C 1
ATOM 2117 O O . ALA A 1 275 ? -25.885 -9.087 21.982 1.00 97.94 275 ALA A O 1
ATOM 2118 N N . GLY A 1 276 ? -27.219 -7.286 22.163 1.00 97.75 276 GLY A N 1
ATOM 2119 C CA . GLY A 1 276 ? -27.241 -6.988 20.730 1.00 97.75 276 GLY A CA 1
ATOM 2120 C C . GLY A 1 276 ? -25.855 -6.649 20.179 1.00 97.75 276 GLY A C 1
ATOM 2121 O O . GLY A 1 276 ? -25.473 -7.151 19.125 1.00 97.75 276 GLY A O 1
ATOM 2122 N N . THR A 1 277 ? -25.072 -5.867 20.924 1.00 97.69 277 THR A N 1
ATOM 2123 C CA . THR A 1 277 ? -23.699 -5.501 20.542 1.00 97.69 277 THR A CA 1
ATOM 2124 C C . THR A 1 277 ? -22.770 -6.707 20.576 1.00 97.69 277 THR A C 1
ATOM 2126 O O . THR A 1 277 ? -21.943 -6.857 19.685 1.00 97.69 277 THR A O 1
ATOM 2129 N N . THR A 1 278 ? -22.916 -7.604 21.552 1.00 96.81 278 THR A N 1
ATOM 2130 C CA . THR A 1 278 ? -22.125 -8.839 21.622 1.00 96.81 278 THR A CA 1
ATOM 2131 C C . THR A 1 278 ? -22.418 -9.768 20.454 1.00 96.81 278 THR A C 1
ATOM 2133 O O . THR A 1 278 ? -21.480 -10.284 19.848 1.00 96.81 278 THR A O 1
ATOM 2136 N N . VAL A 1 279 ? -23.691 -9.927 20.079 1.00 97.69 279 VAL A N 1
ATOM 2137 C CA . VAL A 1 279 ? -24.062 -10.682 18.873 1.00 97.69 279 VAL A CA 1
ATOM 2138 C C . VAL A 1 279 ? -23.472 -10.020 17.630 1.00 97.69 279 VAL A C 1
ATOM 2140 O O . VAL A 1 279 ? -22.798 -10.692 16.858 1.00 97.69 279 VAL A O 1
ATOM 2143 N N . TYR A 1 280 ? -23.640 -8.707 17.467 1.00 96.81 280 TYR A N 1
ATOM 2144 C CA . TYR A 1 280 ? -23.057 -7.961 16.350 1.00 96.81 280 TYR A CA 1
ATOM 2145 C C . TYR A 1 280 ? -21.532 -8.139 16.264 1.00 96.81 280 TYR A C 1
ATOM 2147 O O . TYR A 1 280 ? -21.019 -8.561 15.231 1.00 96.81 280 TYR A O 1
ATOM 2155 N N . MET A 1 281 ? -20.813 -7.922 17.367 1.00 96.62 281 MET A N 1
ATOM 2156 C CA . MET A 1 281 ? -19.355 -8.046 17.427 1.00 96.62 281 MET A CA 1
ATOM 2157 C C . MET A 1 281 ? -18.880 -9.475 17.121 1.00 96.62 281 MET A C 1
ATOM 2159 O O . MET A 1 281 ? -17.825 -9.655 16.525 1.00 96.62 281 MET A O 1
ATOM 2163 N N . SER A 1 282 ? -19.667 -10.500 17.466 1.00 95.38 282 SER A N 1
ATOM 2164 C CA . SER A 1 282 ? -19.344 -11.893 17.125 1.00 95.38 282 SER A CA 1
ATOM 2165 C C . SER A 1 282 ? -19.446 -12.214 15.627 1.00 95.38 282 SER A C 1
ATOM 2167 O O . SER A 1 282 ? -18.904 -13.226 15.195 1.00 95.38 282 SER A O 1
ATOM 2169 N N . THR A 1 283 ? -20.112 -11.363 14.837 1.00 96.50 283 THR A N 1
ATOM 2170 C CA . THR A 1 283 ? -20.217 -11.511 13.372 1.00 96.50 283 THR A CA 1
ATOM 2171 C C . THR A 1 283 ? -19.135 -10.762 12.595 1.00 96.50 283 THR A C 1
ATOM 2173 O O . THR A 1 283 ? -19.049 -10.928 11.381 1.00 96.50 283 THR A O 1
ATOM 2176 N N . LEU A 1 284 ? -18.329 -9.937 13.272 1.00 95.75 284 LEU A N 1
ATOM 2177 C CA . LEU A 1 284 ? -17.261 -9.160 12.648 1.00 95.75 284 LEU A CA 1
ATOM 2178 C C . LEU A 1 284 ? -16.024 -10.020 12.376 1.00 95.75 284 LEU A C 1
ATOM 2180 O O . LEU A 1 284 ? -15.806 -11.042 13.027 1.00 95.75 284 LEU A O 1
ATOM 2184 N N . GLU A 1 285 ? -15.199 -9.578 11.430 1.00 94.81 285 GLU A N 1
ATOM 2185 C CA . GLU A 1 285 ? -13.898 -10.179 11.143 1.00 94.81 285 GLU A CA 1
ATOM 2186 C C . GLU A 1 285 ? -12.861 -9.725 12.173 1.00 94.81 285 GLU A C 1
ATOM 2188 O O . GLU A 1 285 ? -12.625 -8.535 12.344 1.00 94.81 285 GLU A O 1
ATOM 2193 N N . TRP A 1 286 ? -12.246 -10.669 12.877 1.00 94.38 286 TRP A N 1
ATOM 2194 C CA . TRP A 1 286 ? -11.271 -10.377 13.928 1.00 94.38 286 TRP A CA 1
ATOM 2195 C C . TRP A 1 286 ? -9.867 -10.235 13.336 1.00 94.38 286 TRP A C 1
ATOM 2197 O O . TRP A 1 286 ? -9.530 -10.980 12.416 1.00 94.38 286 TRP A O 1
ATOM 2207 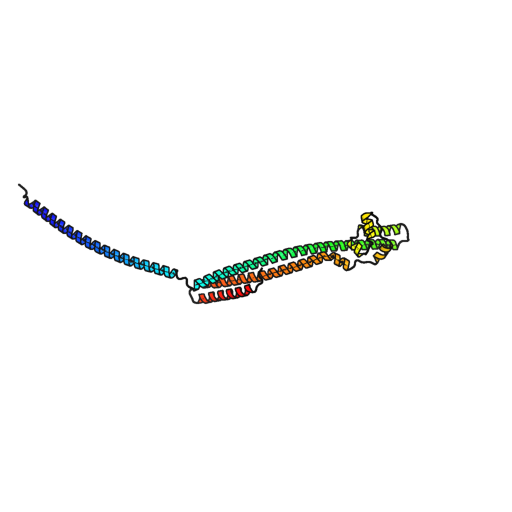N N . ALA A 1 287 ? -9.086 -9.288 13.865 1.00 85.88 287 ALA A N 1
ATOM 2208 C CA . ALA A 1 287 ? -7.699 -9.062 13.457 1.00 85.88 287 ALA A CA 1
ATOM 2209 C C . ALA A 1 287 ? -6.751 -10.157 13.967 1.00 85.88 287 ALA A C 1
ATOM 2211 O O . ALA A 1 287 ? -7.043 -10.763 15.030 1.00 85.88 287 ALA A O 1
#

Sequence (287 aa):
MSESRTEVIHMAVEEAEEAKSAALQAESAAEHAEKAAEAAADDAREALQKMEAVEVAAAEEKASIELFELFTAILLGLGATFAGIAGHQSGLWDGNSLEAYSQASTLSTQAADEAGLANAKITHDNNVNLQAQQIIWRAQSMPKGPDRDFLMHQASVFYLRQASDEAFDALKLPEESRKNFKDLGIEDIPEEVLLDIQRREFSDEYYAAMYASSNARSLESKQKFEEGSHANGAGDYFSLAGVYYSLSLFFAGIGLVFKTRMRWAFFLAGAVIFAGTTVYMSTLEWA

pLDDT: mean 89.09, std 12.53, range [46.72, 98.62]